Protein AF-A0A952ALP2-F1 (afdb_monomer_lite)

pLDDT: mean 81.61, std 19.3, range [28.83, 98.56]

Organism: NCBI:txid2099670

Radius of gyration: 29.28 Å; chains: 1; bounding box: 88×48×81 Å

Structure (mmCIF, N/CA/C/O backbone):
data_AF-A0A952ALP2-F1
#
_entry.id   AF-A0A952ALP2-F1
#
loop_
_atom_site.group_PDB
_atom_site.id
_atom_site.type_symbol
_atom_site.label_atom_id
_atom_site.label_alt_id
_atom_site.label_comp_id
_atom_site.label_asym_id
_atom_site.label_entity_id
_atom_site.label_seq_id
_atom_site.pdbx_PDB_ins_code
_atom_site.Cartn_x
_atom_site.Cartn_y
_atom_site.Cartn_z
_atom_site.occupancy
_atom_site.B_iso_or_equiv
_atom_site.auth_seq_id
_atom_site.auth_comp_id
_atom_site.auth_asym_id
_atom_site.auth_atom_id
_atom_site.pdbx_PDB_model_num
ATOM 1 N N . MET A 1 1 ? 68.405 22.958 -49.034 1.00 61.94 1 MET A N 1
ATOM 2 C CA . MET A 1 1 ? 68.548 22.306 -47.708 1.00 61.94 1 MET A CA 1
ATOM 3 C C . MET A 1 1 ? 67.905 23.095 -46.554 1.00 61.94 1 MET A C 1
ATOM 5 O O . MET A 1 1 ? 67.277 22.474 -45.712 1.00 61.94 1 MET A O 1
ATOM 9 N N . ARG A 1 2 ? 67.972 24.439 -46.509 1.00 67.31 2 ARG A N 1
ATOM 10 C CA . ARG A 1 2 ? 67.423 25.240 -45.387 1.00 67.31 2 ARG A CA 1
ATOM 11 C C . ARG A 1 2 ? 65.882 25.281 -45.286 1.00 67.31 2 ARG A C 1
ATOM 13 O O . ARG A 1 2 ? 65.366 25.199 -44.181 1.00 67.31 2 ARG A O 1
ATOM 20 N N . ALA A 1 3 ? 65.141 25.329 -46.397 1.00 72.06 3 ALA A N 1
ATOM 21 C CA . ALA A 1 3 ? 63.670 25.442 -46.376 1.00 72.06 3 ALA A CA 1
ATOM 22 C C . ALA A 1 3 ? 62.944 24.222 -45.767 1.00 72.06 3 ALA A C 1
ATOM 24 O O . ALA A 1 3 ? 61.986 24.384 -45.017 1.00 72.06 3 ALA A O 1
ATOM 25 N N . TYR A 1 4 ? 63.440 23.008 -46.028 1.00 78.19 4 TYR A N 1
ATOM 26 C CA . TYR A 1 4 ? 62.886 21.768 -45.467 1.00 78.19 4 TYR A CA 1
ATOM 27 C C . TYR A 1 4 ? 63.008 21.719 -43.935 1.00 78.19 4 TYR A C 1
ATOM 29 O O . TYR A 1 4 ? 62.089 21.287 -43.246 1.00 78.19 4 TYR A O 1
ATOM 37 N N . ILE A 1 5 ? 64.116 22.235 -43.394 1.00 77.12 5 ILE A N 1
ATOM 38 C CA . ILE A 1 5 ? 64.360 22.293 -41.947 1.00 77.12 5 ILE A CA 1
ATOM 39 C C . ILE A 1 5 ? 63.377 23.266 -41.277 1.00 77.12 5 ILE A C 1
ATOM 41 O O . ILE A 1 5 ? 62.786 22.928 -40.254 1.00 77.12 5 ILE A O 1
ATOM 45 N N . PHE A 1 6 ? 63.135 24.440 -41.873 1.00 76.31 6 PHE A N 1
ATOM 46 C CA . PHE A 1 6 ? 62.152 25.401 -41.355 1.00 76.31 6 PHE A CA 1
ATOM 47 C C . PHE A 1 6 ? 60.718 24.858 -41.386 1.00 76.31 6 PHE A C 1
ATOM 49 O O . PHE A 1 6 ? 59.990 25.008 -40.405 1.00 76.31 6 PHE A O 1
ATOM 56 N N . LEU A 1 7 ? 60.327 24.182 -42.471 1.00 78.31 7 LEU A N 1
ATOM 57 C CA . LEU A 1 7 ? 59.004 23.570 -42.591 1.00 78.31 7 LEU A CA 1
ATOM 58 C C . LEU A 1 7 ? 58.797 22.453 -41.555 1.00 78.31 7 LEU A C 1
ATOM 60 O O . LEU A 1 7 ? 57.761 22.411 -40.896 1.00 78.31 7 LEU A O 1
ATOM 64 N N . ALA A 1 8 ? 59.803 21.600 -41.343 1.00 79.56 8 ALA A N 1
ATOM 65 C CA . ALA A 1 8 ? 59.747 20.540 -40.338 1.00 79.56 8 ALA A CA 1
ATOM 66 C C . ALA A 1 8 ? 59.619 21.089 -38.903 1.00 79.56 8 ALA A C 1
ATOM 68 O O . ALA A 1 8 ? 58.867 20.541 -38.095 1.00 79.56 8 ALA A O 1
ATOM 69 N N . ILE A 1 9 ? 60.299 22.197 -38.581 1.00 79.25 9 ILE A N 1
ATOM 70 C CA . ILE A 1 9 ? 60.193 22.863 -37.271 1.00 79.25 9 ILE A CA 1
ATOM 71 C C . ILE A 1 9 ? 58.795 23.469 -37.069 1.00 79.25 9 ILE A C 1
ATOM 73 O O . ILE A 1 9 ? 58.215 23.328 -35.991 1.00 79.25 9 ILE A O 1
ATOM 77 N N . LEU A 1 10 ? 58.231 24.102 -38.102 1.00 79.69 10 LEU A N 1
ATOM 78 C CA . LEU A 1 10 ? 56.874 24.660 -38.078 1.00 79.69 10 LEU A CA 1
ATOM 79 C C . LEU A 1 10 ? 55.811 23.576 -37.878 1.00 79.69 10 LEU A C 1
ATOM 81 O O . LEU A 1 10 ? 54.966 23.713 -36.995 1.00 79.69 10 LEU A O 1
ATOM 85 N N . ILE A 1 11 ? 55.895 22.475 -38.629 1.00 82.25 11 ILE A N 1
ATOM 86 C CA . ILE A 1 11 ? 54.976 21.336 -38.501 1.00 82.25 11 ILE A CA 1
ATOM 87 C C . ILE A 1 11 ? 55.088 20.711 -37.109 1.00 82.25 11 ILE A C 1
ATOM 89 O O . ILE A 1 11 ? 54.069 20.462 -36.470 1.00 82.25 11 ILE A O 1
ATOM 93 N N . ARG A 1 12 ? 56.307 20.522 -36.587 1.00 84.88 12 ARG A N 1
ATOM 94 C CA . ARG A 1 12 ? 56.519 19.978 -35.238 1.00 84.88 12 ARG A CA 1
ATOM 95 C C . ARG A 1 12 ? 55.922 20.878 -34.156 1.00 84.88 12 ARG A C 1
ATOM 97 O O . ARG A 1 12 ? 55.302 20.372 -33.227 1.00 84.88 12 ARG A O 1
ATOM 104 N N . ARG A 1 13 ? 56.074 22.200 -34.276 1.00 82.94 13 ARG A N 1
ATOM 105 C CA . ARG A 1 13 ? 55.498 23.169 -33.330 1.00 82.94 13 ARG A CA 1
ATOM 106 C C . ARG A 1 13 ? 53.972 23.205 -33.411 1.00 82.94 13 ARG A C 1
ATOM 108 O O . ARG A 1 13 ? 53.315 23.276 -32.378 1.00 82.94 13 ARG A O 1
ATOM 115 N N . TYR A 1 14 ? 53.413 23.121 -34.616 1.00 89.69 14 TYR A N 1
ATOM 116 C CA . TYR A 1 14 ? 51.967 23.085 -34.814 1.00 89.69 14 TYR A CA 1
ATOM 117 C C . TYR A 1 14 ? 51.356 21.783 -34.287 1.00 89.69 14 TYR A C 1
ATOM 119 O O . TYR A 1 14 ? 50.379 21.833 -33.551 1.00 89.69 14 TYR A O 1
ATOM 127 N N . ALA A 1 15 ? 51.973 20.633 -34.569 1.00 87.06 15 ALA A N 1
ATOM 128 C CA . ALA A 1 15 ? 51.550 19.336 -34.044 1.00 87.06 15 ALA A CA 1
ATOM 129 C C . ALA A 1 15 ? 51.649 19.270 -32.512 1.00 87.06 15 ALA A C 1
ATOM 131 O O . ALA A 1 15 ? 50.747 18.753 -31.859 1.00 87.06 15 ALA A O 1
ATOM 132 N N . TRP A 1 16 ? 52.709 19.843 -31.930 1.00 87.25 16 TRP A N 1
ATOM 133 C CA . TRP A 1 16 ? 52.863 19.952 -30.479 1.00 87.25 16 TRP A CA 1
ATOM 134 C C . TRP A 1 16 ? 51.743 20.791 -29.858 1.00 87.25 16 TRP A C 1
ATOM 136 O O . TRP A 1 16 ? 51.077 20.345 -28.929 1.00 87.25 16 TRP A O 1
ATOM 146 N N . ASN A 1 17 ? 51.473 21.971 -30.414 1.00 88.88 17 ASN A N 1
ATOM 147 C CA . ASN A 1 17 ? 50.383 22.821 -29.944 1.00 88.88 17 ASN A CA 1
ATOM 148 C C . ASN A 1 17 ? 49.017 22.146 -30.133 1.00 88.88 17 ASN A C 1
ATOM 150 O O . ASN A 1 17 ? 48.200 22.154 -29.221 1.00 88.88 17 ASN A O 1
ATOM 154 N N . PHE A 1 18 ? 48.773 21.511 -31.276 1.00 90.00 18 PHE A N 1
ATOM 155 C CA . PHE A 1 18 ? 47.526 20.795 -31.533 1.00 90.00 18 PHE A CA 1
ATOM 156 C C . PHE A 1 18 ? 47.297 19.667 -30.518 1.00 90.00 18 PHE A C 1
ATOM 158 O O . PHE A 1 18 ? 46.204 19.526 -29.975 1.00 90.00 18 PHE A O 1
ATOM 165 N N . PHE A 1 19 ? 48.341 18.907 -30.188 1.00 90.75 19 PHE A N 1
ATOM 166 C CA . PHE A 1 19 ? 48.246 17.863 -29.175 1.00 90.75 19 PHE A CA 1
ATOM 167 C C . PHE A 1 19 ? 47.884 18.428 -27.792 1.00 90.75 19 PHE A C 1
ATOM 169 O O . PHE A 1 19 ? 46.932 17.959 -27.170 1.00 90.75 19 PHE A O 1
ATOM 176 N N . TRP A 1 20 ? 48.589 19.464 -27.330 1.00 91.25 20 TRP A N 1
ATOM 177 C CA . TRP A 1 20 ? 48.384 20.023 -25.989 1.00 91.25 20 TRP A CA 1
ATOM 178 C C . TRP A 1 20 ? 47.107 20.856 -25.843 1.00 91.25 20 TRP A C 1
ATOM 180 O O . TRP A 1 20 ? 46.525 20.868 -24.762 1.00 91.25 20 TRP A O 1
ATOM 190 N N . PHE A 1 21 ? 46.653 21.525 -26.904 1.00 92.81 21 PHE A N 1
ATOM 191 C CA . PHE A 1 21 ? 45.482 22.408 -26.847 1.00 92.81 21 PHE A CA 1
ATOM 192 C C . PHE A 1 21 ? 44.187 21.769 -27.359 1.00 92.81 21 PHE A C 1
ATOM 194 O O . PHE A 1 21 ? 43.120 22.317 -27.101 1.00 92.81 21 PHE A O 1
ATOM 201 N N . VAL A 1 22 ? 44.247 20.628 -28.055 1.00 92.19 22 VAL A N 1
ATOM 202 C CA . VAL A 1 22 ? 43.050 19.964 -28.607 1.00 92.19 22 VAL A CA 1
ATOM 203 C C . VAL A 1 22 ? 42.926 18.527 -28.115 1.00 92.19 22 VAL A C 1
ATOM 205 O O . VAL A 1 22 ? 41.913 18.167 -27.521 1.00 92.19 22 VAL A O 1
ATOM 208 N N . ILE A 1 23 ? 43.959 17.705 -28.316 1.00 93.19 23 ILE A N 1
ATOM 209 C CA . ILE A 1 23 ? 43.872 16.267 -28.021 1.00 93.19 23 ILE A CA 1
ATOM 210 C C . ILE A 1 23 ? 43.855 16.014 -26.511 1.00 93.19 23 ILE A C 1
ATOM 212 O O . ILE A 1 23 ? 42.990 15.289 -26.022 1.00 93.19 23 ILE A O 1
ATOM 216 N N . LEU A 1 24 ? 44.772 16.621 -25.756 1.00 93.62 24 LEU A N 1
ATOM 217 C CA . LEU A 1 24 ? 44.860 16.381 -24.317 1.00 93.62 24 LEU A CA 1
ATOM 218 C C . LEU A 1 24 ? 43.604 16.846 -23.547 1.00 93.62 24 LEU A C 1
ATOM 220 O O . LEU A 1 24 ? 43.093 16.049 -22.758 1.00 93.62 24 LEU A O 1
ATOM 224 N N . PRO A 1 25 ? 43.037 18.049 -23.783 1.00 95.25 25 PRO A N 1
ATOM 225 C CA . PRO A 1 25 ? 41.782 18.451 -23.148 1.00 95.25 25 PRO A CA 1
ATOM 226 C C . PRO A 1 25 ? 40.611 17.526 -23.500 1.00 95.25 25 PRO A C 1
ATOM 228 O O . PRO A 1 25 ? 39.804 17.215 -22.628 1.00 95.25 25 PRO A O 1
ATOM 231 N N . ALA A 1 26 ? 40.541 17.034 -24.744 1.00 93.38 26 ALA A N 1
ATOM 232 C CA . ALA A 1 26 ? 39.505 16.090 -25.159 1.00 93.38 26 ALA A CA 1
ATOM 233 C C . ALA A 1 26 ? 39.624 14.740 -24.433 1.00 93.38 26 ALA A C 1
ATOM 235 O O . ALA A 1 26 ? 38.617 14.190 -23.992 1.00 93.38 26 ALA A O 1
ATOM 236 N N . ILE A 1 27 ? 40.846 14.226 -24.246 1.00 95.06 27 ILE A N 1
ATOM 237 C CA . ILE A 1 27 ? 41.084 12.995 -23.476 1.00 95.06 27 ILE A CA 1
ATOM 238 C C . ILE A 1 27 ? 40.692 13.191 -22.009 1.00 95.06 27 ILE A C 1
ATOM 240 O O . ILE A 1 27 ? 40.028 12.327 -21.445 1.00 95.06 27 ILE A O 1
ATOM 244 N N . ILE A 1 28 ? 41.054 14.325 -21.399 1.00 94.62 28 ILE A N 1
ATOM 245 C CA . ILE A 1 28 ? 40.682 14.641 -20.010 1.00 94.62 28 ILE A CA 1
ATOM 246 C C . ILE A 1 28 ? 39.157 14.728 -19.869 1.00 94.62 28 ILE A C 1
ATOM 248 O O . ILE A 1 28 ? 38.596 14.146 -18.942 1.00 94.62 28 ILE A O 1
ATOM 252 N N . PHE A 1 29 ? 38.477 15.389 -20.811 1.00 93.69 29 PHE A N 1
ATOM 253 C CA . PHE A 1 29 ? 37.018 15.466 -20.833 1.00 93.69 29 PHE A CA 1
ATOM 254 C C . PHE A 1 29 ? 36.392 14.066 -20.893 1.00 93.69 29 PHE A C 1
ATOM 256 O O . PHE A 1 29 ? 35.618 13.704 -20.006 1.00 93.69 29 PHE A O 1
ATOM 263 N N . LEU A 1 30 ? 36.797 13.238 -21.863 1.00 93.75 30 LEU A N 1
ATOM 264 C CA . LEU A 1 30 ? 36.288 11.872 -22.023 1.00 93.75 30 LEU A CA 1
ATOM 265 C C . LEU A 1 30 ? 36.580 10.980 -20.807 1.00 93.75 30 LEU A C 1
ATOM 267 O O . LEU A 1 30 ? 35.710 10.222 -20.385 1.00 93.75 30 LEU A O 1
ATOM 271 N N . ALA A 1 31 ? 37.767 11.097 -20.209 1.00 93.69 31 ALA A N 1
ATOM 272 C CA . ALA A 1 31 ? 38.148 10.337 -19.018 1.00 93.69 31 ALA A CA 1
ATOM 273 C C . ALA A 1 31 ? 37.357 10.747 -17.764 1.00 93.69 31 ALA A C 1
ATOM 275 O O . ALA A 1 31 ? 37.227 9.951 -16.836 1.00 93.69 31 ALA A O 1
ATOM 276 N N . SER A 1 32 ? 36.810 11.966 -17.734 1.00 93.19 32 SER A N 1
ATOM 277 C CA . SER A 1 32 ? 36.009 12.462 -16.611 1.00 93.19 32 SER A CA 1
ATOM 278 C C . SER A 1 32 ? 34.517 12.116 -16.700 1.00 93.19 32 SER A C 1
ATOM 280 O O . SER A 1 32 ? 33.845 12.059 -15.670 1.00 93.19 32 SER A O 1
ATOM 282 N N . LEU A 1 33 ? 33.997 11.805 -17.895 1.00 93.06 33 LEU A N 1
ATOM 283 C CA . LEU A 1 33 ? 32.607 11.373 -18.099 1.00 93.06 33 LEU A CA 1
ATOM 284 C C . LEU A 1 33 ? 32.128 10.259 -17.144 1.00 93.06 33 LEU A C 1
ATOM 286 O O . LEU A 1 33 ? 31.055 10.429 -16.569 1.00 93.06 33 LEU A O 1
ATOM 290 N N . PRO A 1 34 ? 32.867 9.157 -16.897 1.00 92.69 34 PRO A N 1
ATOM 291 C CA . PRO A 1 34 ? 32.404 8.103 -15.988 1.00 92.69 34 PRO A CA 1
ATOM 292 C C . PRO A 1 34 ? 32.280 8.552 -14.525 1.00 92.69 34 PRO A C 1
ATOM 294 O O . PRO A 1 34 ? 31.601 7.885 -13.752 1.00 92.69 34 PRO A O 1
ATOM 297 N N . ILE A 1 35 ? 32.905 9.669 -14.140 1.00 91.50 35 ILE A N 1
ATOM 298 C CA . ILE A 1 35 ? 32.765 10.262 -12.804 1.00 91.50 35 ILE A CA 1
ATOM 299 C C . ILE A 1 35 ? 31.554 11.199 -12.774 1.00 91.50 35 ILE A C 1
ATOM 301 O O . ILE A 1 35 ? 30.764 11.161 -11.835 1.00 91.50 35 ILE A O 1
ATOM 305 N N . PHE A 1 36 ? 31.378 12.023 -13.810 1.00 90.88 36 PHE A N 1
ATOM 306 C CA . PHE A 1 36 ? 30.296 13.006 -13.859 1.00 90.88 36 PHE A CA 1
ATOM 307 C C . PHE A 1 36 ? 28.924 12.396 -14.173 1.00 90.88 36 PHE A C 1
ATOM 309 O O . PHE A 1 36 ? 27.934 12.854 -13.612 1.00 90.88 36 PHE A O 1
ATOM 316 N N . ILE A 1 37 ? 28.840 11.356 -15.011 1.00 90.56 37 ILE A N 1
ATOM 317 C CA . ILE A 1 37 ? 27.560 10.734 -15.399 1.00 90.56 37 ILE A CA 1
ATOM 318 C C . ILE A 1 37 ? 26.786 10.187 -14.181 1.00 90.56 37 ILE A C 1
ATOM 320 O O . ILE A 1 37 ? 25.615 10.540 -14.040 1.00 90.56 37 ILE A O 1
ATOM 324 N N . PRO A 1 38 ? 27.385 9.398 -13.263 1.00 89.50 38 PRO A N 1
ATOM 325 C CA . PRO A 1 38 ? 26.679 8.919 -12.072 1.00 89.50 38 PRO A CA 1
ATOM 326 C C . PRO A 1 38 ? 26.245 10.048 -11.134 1.00 89.50 38 PRO A C 1
ATOM 328 O O . PRO A 1 38 ? 25.169 9.978 -10.549 1.00 89.50 38 PRO A O 1
ATOM 331 N N . ILE A 1 39 ? 27.063 11.098 -11.006 1.00 90.69 39 ILE A N 1
ATOM 332 C CA . ILE A 1 39 ? 26.748 12.256 -10.161 1.00 90.69 39 ILE A CA 1
ATOM 333 C C . ILE A 1 39 ? 25.546 13.012 -10.734 1.00 90.69 39 ILE A C 1
ATOM 335 O O . ILE A 1 39 ? 24.610 13.304 -9.999 1.00 90.69 39 ILE A O 1
ATOM 339 N N . ILE A 1 40 ? 25.542 13.288 -12.042 1.00 89.31 40 ILE A N 1
ATOM 340 C CA . ILE A 1 40 ? 24.416 13.945 -12.720 1.00 89.31 40 ILE A CA 1
ATOM 341 C C . ILE A 1 40 ? 23.144 13.099 -12.583 1.00 89.31 40 ILE A C 1
ATOM 343 O O . ILE A 1 40 ? 22.095 13.643 -12.256 1.00 89.31 40 ILE A O 1
ATOM 347 N N . TYR A 1 41 ? 23.246 11.778 -12.752 1.00 86.25 41 TYR A N 1
ATOM 348 C CA . TYR A 1 41 ? 22.118 10.860 -12.586 1.00 86.25 41 TYR A CA 1
ATOM 349 C C . TYR A 1 41 ? 21.534 10.886 -11.164 1.00 86.25 41 TYR A C 1
ATOM 351 O O . TYR A 1 41 ? 20.317 10.961 -10.992 1.00 86.25 41 TYR A O 1
ATOM 359 N N . GLU A 1 42 ? 22.381 10.853 -10.131 1.00 85.19 42 GLU A N 1
ATOM 360 C CA . GLU A 1 42 ? 21.904 10.891 -8.745 1.00 85.19 42 GLU A CA 1
ATOM 361 C C . GLU A 1 42 ? 21.306 12.264 -8.392 1.00 85.19 42 GLU A C 1
ATOM 363 O O . GLU A 1 42 ? 20.302 12.326 -7.684 1.00 85.19 42 GLU A O 1
ATOM 368 N N . LEU A 1 43 ? 21.854 13.358 -8.935 1.00 81.88 43 LEU A N 1
ATOM 369 C CA . LEU A 1 43 ? 21.292 14.703 -8.774 1.00 81.88 43 LEU A CA 1
ATOM 370 C C . LEU A 1 43 ? 19.922 14.836 -9.447 1.00 81.88 43 LEU A C 1
ATOM 372 O O . LEU A 1 43 ? 18.989 15.341 -8.829 1.00 81.88 43 LEU A O 1
ATOM 376 N N . GLU A 1 44 ? 19.768 14.344 -10.677 1.00 77.06 44 GLU A N 1
ATOM 377 C CA . GLU A 1 44 ? 18.481 14.338 -11.382 1.00 77.06 44 GLU A CA 1
ATOM 378 C C . GLU A 1 44 ? 17.437 13.516 -10.614 1.00 77.06 44 GLU A C 1
ATOM 380 O O . GLU A 1 44 ? 16.303 13.954 -10.416 1.00 77.06 44 GLU A O 1
ATOM 385 N N . LYS A 1 45 ? 17.838 12.355 -10.088 1.00 76.50 45 LYS A N 1
ATOM 386 C CA . LYS A 1 45 ? 16.990 11.532 -9.224 1.00 76.50 45 LYS A CA 1
ATOM 387 C C . LYS A 1 45 ? 16.567 12.277 -7.955 1.00 76.50 45 LYS A C 1
ATOM 389 O O . LYS A 1 45 ? 15.390 12.232 -7.608 1.00 76.50 45 LYS A O 1
ATOM 394 N N . GLN A 1 46 ? 17.482 12.973 -7.276 1.00 72.62 46 GLN A N 1
ATOM 395 C CA . GLN A 1 46 ? 17.154 13.762 -6.082 1.00 72.62 46 GLN A CA 1
ATOM 396 C C . GLN A 1 46 ? 16.201 14.922 -6.399 1.00 72.62 46 GLN A C 1
ATOM 398 O O . GLN A 1 46 ? 15.232 15.130 -5.669 1.00 72.62 46 GLN A O 1
ATOM 403 N N . MET A 1 47 ? 16.424 15.631 -7.508 1.00 66.12 47 MET A N 1
ATOM 404 C CA . MET A 1 47 ? 15.555 16.725 -7.946 1.00 66.12 47 MET A CA 1
ATOM 405 C C . MET A 1 47 ? 14.150 16.241 -8.318 1.00 66.12 47 MET A C 1
ATOM 407 O O . MET A 1 47 ? 13.176 16.895 -7.956 1.00 66.12 47 MET A O 1
ATOM 411 N N . ASN A 1 48 ? 14.031 15.090 -8.984 1.00 63.53 48 ASN A N 1
ATOM 412 C CA . ASN A 1 48 ? 12.735 14.507 -9.337 1.00 63.53 48 ASN A CA 1
ATOM 413 C C . ASN A 1 48 ? 11.957 14.061 -8.092 1.00 63.53 48 ASN A C 1
ATOM 415 O O . ASN A 1 48 ? 10.771 14.352 -7.984 1.00 63.53 48 ASN A O 1
ATOM 419 N N . VAL A 1 49 ? 12.628 13.446 -7.111 1.00 58.03 49 VAL A N 1
ATOM 420 C CA . VAL A 1 49 ? 12.000 13.088 -5.825 1.00 58.03 49 VAL A CA 1
ATOM 421 C C . VAL A 1 49 ? 11.493 14.334 -5.092 1.00 58.03 49 VAL A C 1
ATOM 423 O O . VAL A 1 49 ? 10.370 14.336 -4.595 1.00 58.03 49 VAL A O 1
ATOM 426 N N . GLN A 1 50 ? 12.282 15.411 -5.063 1.00 62.19 50 GLN A N 1
ATOM 427 C CA . GLN A 1 50 ? 11.889 16.661 -4.411 1.00 62.19 50 GLN A CA 1
ATOM 428 C C . GLN A 1 50 ? 10.752 17.382 -5.155 1.00 62.19 50 GLN A C 1
ATOM 430 O O . GLN A 1 50 ? 9.858 17.945 -4.523 1.00 62.19 50 GLN A O 1
ATOM 435 N N . ALA A 1 51 ? 10.759 17.357 -6.491 1.00 53.06 51 ALA A N 1
ATOM 436 C CA . ALA A 1 51 ? 9.679 17.904 -7.308 1.00 53.06 51 ALA A CA 1
ATOM 437 C C . ALA A 1 51 ? 8.372 17.118 -7.117 1.00 53.06 51 ALA A C 1
ATOM 439 O O . ALA A 1 51 ? 7.310 17.728 -6.994 1.00 53.06 51 ALA A O 1
ATOM 440 N N . ASP A 1 52 ? 8.441 15.788 -7.032 1.00 53.78 52 ASP A N 1
ATOM 441 C CA . ASP A 1 52 ? 7.288 14.930 -6.750 1.00 53.78 52 ASP A CA 1
ATOM 442 C C . ASP A 1 52 ? 6.714 15.194 -5.350 1.00 53.78 52 ASP A C 1
ATOM 444 O O . ASP A 1 52 ? 5.496 15.305 -5.201 1.00 53.78 52 ASP A O 1
ATOM 448 N N . GLU A 1 53 ? 7.572 15.362 -4.338 1.00 48.88 53 GLU A N 1
ATOM 449 C CA . GLU A 1 53 ? 7.166 15.710 -2.971 1.00 48.88 53 GLU A CA 1
ATOM 450 C C . GLU A 1 53 ? 6.492 17.091 -2.909 1.00 48.88 53 GLU A C 1
ATOM 452 O O . GLU A 1 53 ? 5.424 17.236 -2.313 1.00 48.88 53 GLU A O 1
ATOM 457 N N . TYR A 1 54 ? 7.051 18.094 -3.593 1.00 52.62 54 TYR A N 1
ATOM 458 C CA . TYR A 1 54 ? 6.462 19.433 -3.678 1.00 52.62 54 TYR A CA 1
ATOM 459 C C . TYR A 1 54 ? 5.112 19.429 -4.408 1.00 52.62 54 TYR A C 1
ATOM 461 O O . TYR A 1 54 ? 4.125 19.965 -3.905 1.00 52.62 54 TYR A O 1
ATOM 469 N N . ASN A 1 55 ? 5.029 18.775 -5.570 1.00 52.78 55 ASN A N 1
ATOM 470 C CA . ASN A 1 55 ? 3.787 18.665 -6.338 1.00 52.78 55 ASN A CA 1
ATOM 471 C C . ASN A 1 55 ? 2.702 17.911 -5.559 1.00 52.78 55 ASN A C 1
ATOM 473 O O . ASN A 1 55 ? 1.517 18.236 -5.657 1.00 52.78 55 ASN A O 1
ATOM 477 N N . PHE A 1 56 ? 3.101 16.912 -4.771 1.00 52.34 56 PHE A N 1
ATOM 478 C CA . PHE A 1 56 ? 2.213 16.199 -3.867 1.00 52.34 56 PHE A CA 1
ATOM 479 C C . PHE A 1 56 ? 1.661 17.126 -2.767 1.00 52.34 56 PHE A C 1
ATOM 481 O O . PHE A 1 56 ? 0.444 17.176 -2.578 1.00 52.34 56 PHE A O 1
ATOM 488 N N . GLN A 1 57 ? 2.519 17.917 -2.111 1.00 48.50 57 GLN A N 1
ATOM 489 C CA . GLN A 1 57 ? 2.106 18.896 -1.094 1.00 48.50 57 GLN A CA 1
ATOM 490 C C . GLN A 1 57 ? 1.157 19.965 -1.655 1.00 48.50 57 GLN A C 1
ATOM 492 O O . GLN A 1 57 ? 0.153 20.289 -1.019 1.00 48.50 57 GLN A O 1
ATOM 497 N N . ILE A 1 58 ? 1.428 20.478 -2.859 1.00 51.22 58 ILE A N 1
ATOM 498 C CA . ILE A 1 58 ? 0.561 21.460 -3.523 1.00 51.22 58 ILE A CA 1
ATOM 499 C C . ILE A 1 58 ? -0.810 20.856 -3.832 1.00 51.22 58 ILE A C 1
ATOM 501 O O . ILE A 1 58 ? -1.821 21.445 -3.459 1.00 51.22 58 ILE A O 1
ATOM 505 N N . ARG A 1 59 ? -0.874 19.648 -4.411 1.00 47.91 59 ARG A N 1
ATOM 506 C CA . ARG A 1 59 ? -2.164 18.988 -4.685 1.00 47.91 59 ARG A CA 1
ATOM 507 C C . ARG A 1 59 ? -2.947 18.665 -3.419 1.00 47.91 59 ARG A C 1
ATOM 509 O O . ARG A 1 59 ? -4.173 18.732 -3.424 1.00 47.91 59 ARG A O 1
ATOM 516 N N . GLN A 1 60 ? -2.254 18.318 -2.339 1.00 43.75 60 GLN A N 1
ATOM 517 C CA . GLN A 1 60 ? -2.863 18.135 -1.029 1.00 43.75 60 GLN A CA 1
ATOM 518 C C . GLN A 1 60 ? -3.477 19.454 -0.526 1.00 43.75 60 GLN A C 1
ATOM 520 O O . GLN A 1 60 ? -4.642 19.467 -0.135 1.00 43.75 60 GLN A O 1
ATOM 525 N N . TYR A 1 61 ? -2.738 20.567 -0.590 1.00 45.69 61 TYR A N 1
ATOM 526 C CA . TYR A 1 61 ? -3.223 21.889 -0.179 1.00 45.69 61 TYR A CA 1
ATOM 527 C C . TYR A 1 61 ? -4.400 22.376 -1.036 1.00 45.69 61 TYR A C 1
ATOM 529 O O . TYR A 1 61 ? -5.404 22.832 -0.497 1.00 45.69 61 TYR A O 1
ATOM 537 N N . GLU A 1 62 ? -4.325 22.214 -2.358 1.00 53.19 62 GLU A N 1
ATOM 538 C CA . GLU A 1 62 ? -5.412 22.534 -3.289 1.00 53.19 62 GLU A CA 1
ATOM 539 C C . GLU A 1 62 ? -6.665 21.695 -3.013 1.00 53.19 62 GLU A C 1
ATOM 541 O O . GLU A 1 62 ? -7.774 22.222 -3.033 1.00 53.19 62 GLU A O 1
ATOM 546 N N . PHE A 1 63 ? -6.508 20.405 -2.696 1.00 43.47 63 PHE A N 1
ATOM 547 C CA . PHE A 1 63 ? -7.622 19.532 -2.324 1.00 43.47 63 PHE A CA 1
ATOM 548 C C . PHE A 1 63 ? -8.276 19.944 -0.998 1.00 43.47 63 PHE A C 1
ATOM 550 O O . PHE A 1 63 ? -9.502 19.883 -0.884 1.00 43.47 63 PHE A O 1
ATOM 557 N N . PHE A 1 64 ? -7.493 20.363 0.001 1.00 47.66 64 PHE A N 1
ATOM 558 C CA . PHE A 1 64 ? -8.034 20.877 1.262 1.00 47.66 64 PHE A CA 1
ATOM 559 C C . PHE A 1 64 ? -8.732 22.225 1.063 1.00 47.66 64 PHE A C 1
ATOM 561 O O . PHE A 1 64 ? -9.884 22.367 1.462 1.00 47.66 64 PHE A O 1
ATOM 568 N N . ALA A 1 65 ? -8.109 23.159 0.342 1.00 51.06 65 ALA A N 1
ATOM 569 C CA . ALA A 1 65 ? -8.688 24.464 0.026 1.00 51.06 65 ALA A CA 1
ATOM 570 C C . ALA A 1 65 ? -9.963 24.364 -0.834 1.00 51.06 65 ALA A C 1
ATOM 572 O O . ALA A 1 65 ? -10.890 25.149 -0.657 1.00 51.06 65 ALA A O 1
ATOM 573 N N . ALA A 1 66 ? -10.049 23.379 -1.735 1.00 46.19 66 ALA A N 1
ATOM 574 C CA . ALA A 1 66 ? -11.238 23.136 -2.554 1.00 46.19 66 ALA A CA 1
ATOM 575 C C . ALA A 1 66 ? -12.414 22.520 -1.771 1.00 46.19 66 ALA A C 1
ATOM 577 O O . ALA A 1 66 ? -13.543 22.543 -2.257 1.00 46.19 66 ALA A O 1
ATOM 578 N N . ASN A 1 67 ? -12.162 21.967 -0.579 1.00 46.16 67 ASN A N 1
ATOM 579 C CA . ASN A 1 67 ? -13.157 21.266 0.236 1.00 46.16 67 ASN A CA 1
ATOM 580 C C . ASN A 1 67 ? -13.457 21.956 1.580 1.00 46.16 67 ASN A C 1
ATOM 582 O O . ASN A 1 67 ? -14.222 21.415 2.384 1.00 46.16 67 ASN A O 1
ATOM 586 N N . GLU A 1 68 ? -12.906 23.146 1.833 1.00 39.41 68 GLU A N 1
ATOM 587 C CA . GLU A 1 68 ? -13.283 23.960 2.988 1.00 39.41 68 GLU A CA 1
ATOM 588 C C . GLU A 1 68 ? -14.643 24.646 2.761 1.00 39.41 68 GLU A C 1
ATOM 590 O O . GLU A 1 68 ? -14.763 25.661 2.080 1.00 39.41 68 GLU A O 1
ATOM 595 N N . ASN A 1 69 ? -15.689 24.103 3.395 1.00 39.59 69 ASN A N 1
ATOM 596 C CA . ASN A 1 69 ? -16.867 24.878 3.790 1.00 39.59 69 ASN A CA 1
ATOM 597 C C . ASN A 1 69 ? -16.580 25.550 5.148 1.00 39.59 69 ASN A C 1
ATOM 599 O O . ASN A 1 69 ? -16.149 24.859 6.075 1.00 39.59 69 ASN A O 1
ATOM 603 N N . PRO A 1 70 ? -16.865 26.850 5.343 1.00 52.94 70 PRO A N 1
ATOM 604 C CA . PRO A 1 70 ? -16.569 27.519 6.603 1.00 52.94 70 PRO A CA 1
ATOM 605 C C . PRO A 1 70 ? -17.686 27.269 7.624 1.00 52.94 70 PRO A C 1
ATOM 607 O O . PRO A 1 70 ? -18.604 28.076 7.744 1.00 52.94 70 PRO A O 1
ATOM 610 N N . ILE A 1 71 ? -17.627 26.171 8.389 1.00 38.34 71 ILE A N 1
ATOM 611 C CA . ILE A 1 71 ? -18.470 26.003 9.589 1.00 38.34 71 ILE A CA 1
ATOM 612 C C . ILE A 1 71 ? -17.673 25.421 10.770 1.00 38.34 71 ILE A C 1
ATOM 614 O O . ILE A 1 71 ? -17.528 24.217 10.933 1.00 38.34 71 ILE A O 1
ATOM 618 N N . SER A 1 72 ? -17.211 26.352 11.608 1.00 39.59 72 SER A N 1
ATOM 619 C CA . SER A 1 72 ? -17.440 26.451 13.060 1.00 39.59 72 SER A CA 1
ATOM 620 C C . SER A 1 72 ? -17.356 25.195 13.947 1.00 39.59 72 SER A C 1
ATOM 622 O O . SER A 1 72 ? -18.219 24.320 13.933 1.00 39.59 72 SER A O 1
ATOM 624 N N . GLN A 1 73 ? -16.364 25.236 14.841 1.00 45.25 73 GLN A N 1
ATOM 625 C CA . GLN A 1 73 ? -16.404 24.840 16.257 1.00 45.25 73 GLN A CA 1
ATOM 626 C C . GLN A 1 73 ? -17.496 23.840 16.691 1.00 45.25 73 GLN A C 1
ATOM 628 O O . GLN A 1 73 ? -18.604 24.220 17.070 1.00 45.25 73 GLN A O 1
ATOM 633 N N . ARG A 1 74 ? -17.123 22.563 16.830 1.00 39.16 74 ARG A N 1
ATOM 634 C CA . ARG A 1 74 ? -17.704 21.680 17.854 1.00 39.16 74 ARG A CA 1
ATOM 635 C C . ARG A 1 74 ? -16.599 20.935 18.583 1.00 39.16 74 ARG A C 1
ATOM 637 O O . ARG A 1 74 ? -16.002 20.012 18.047 1.00 39.16 74 ARG A O 1
ATOM 644 N N . GLN A 1 75 ? -16.365 21.322 19.834 1.00 40.00 75 GLN A N 1
ATOM 645 C CA . GLN A 1 75 ? -15.739 20.425 20.798 1.00 40.00 75 GLN A CA 1
ATOM 646 C C . GLN 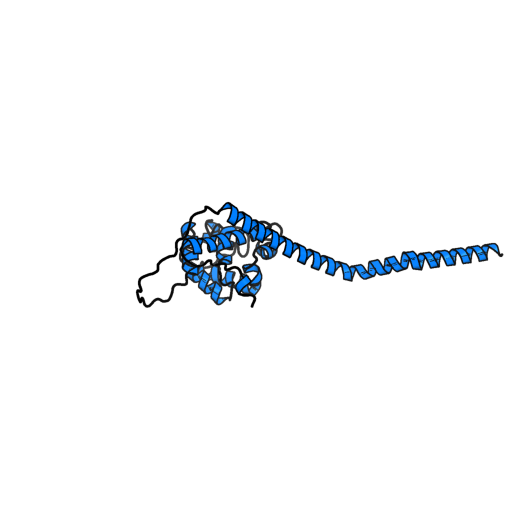A 1 75 ? -16.738 19.318 21.166 1.00 40.00 75 GLN A C 1
ATOM 648 O O . GLN A 1 75 ? -17.880 19.637 21.512 1.00 40.00 75 GLN A O 1
ATOM 653 N N . PRO A 1 76 ? -16.348 18.035 21.164 1.00 41.41 76 PRO A N 1
ATOM 654 C CA . PRO A 1 76 ? -17.152 17.013 21.801 1.00 41.41 76 PRO A CA 1
ATOM 655 C C . PRO A 1 76 ? -16.946 17.084 23.319 1.00 41.41 76 PRO A C 1
ATOM 657 O O . PRO A 1 76 ? -15.888 16.766 23.857 1.00 41.41 76 PRO A O 1
ATOM 660 N N . SER A 1 77 ? -18.000 17.507 24.015 1.00 36.69 77 SER A N 1
ATOM 661 C CA . SER A 1 77 ? -18.185 17.273 25.446 1.00 36.69 77 SER A CA 1
ATOM 662 C C . SER A 1 77 ? -18.326 15.761 25.663 1.00 36.69 77 SER A C 1
ATOM 664 O O . SER A 1 77 ? -19.369 15.190 25.338 1.00 36.69 77 SER A O 1
ATOM 666 N N . VAL A 1 78 ? -17.309 15.107 26.224 1.00 42.31 78 VAL A N 1
ATOM 667 C CA . VAL A 1 78 ? -17.429 13.722 26.699 1.00 42.31 78 VAL A CA 1
ATOM 668 C C . VAL A 1 78 ? -17.669 13.753 28.203 1.00 42.31 78 VAL A C 1
ATOM 670 O O . VAL A 1 78 ? -16.760 13.975 29.000 1.00 42.31 78 VAL A O 1
ATOM 673 N N . LYS A 1 79 ? -18.928 13.545 28.588 1.00 42.59 79 LYS A N 1
ATOM 674 C CA . LYS A 1 79 ? -19.352 13.312 29.968 1.00 42.59 79 LYS A CA 1
ATOM 675 C C . LYS A 1 79 ? -19.970 11.914 30.027 1.00 42.59 79 LYS A C 1
ATOM 677 O O . LYS A 1 79 ? -21.001 11.692 29.405 1.00 42.59 79 LYS A O 1
ATOM 682 N N . GLY A 1 80 ? -19.354 11.006 30.788 1.00 35.38 80 GLY A N 1
ATOM 683 C CA . GLY A 1 80 ? -19.968 9.737 31.206 1.00 35.38 80 GLY A CA 1
ATOM 684 C C . GLY A 1 80 ? -19.091 8.500 31.012 1.00 35.38 80 GLY A C 1
ATOM 685 O O . GLY A 1 80 ? -18.998 7.973 29.911 1.00 35.38 80 GLY A O 1
ATOM 686 N N . LEU A 1 81 ? -18.487 8.027 32.107 1.00 47.22 81 LEU A N 1
ATOM 687 C CA . LEU A 1 81 ? -17.855 6.712 32.225 1.00 47.22 81 LEU A CA 1
ATOM 688 C C . LEU A 1 81 ? -18.886 5.583 32.064 1.00 47.22 81 LEU A C 1
ATOM 690 O O . LEU A 1 81 ? -19.933 5.612 32.709 1.00 47.22 81 LEU A O 1
ATOM 694 N N . ALA A 1 82 ? -18.503 4.522 31.355 1.00 35.91 82 ALA A N 1
ATOM 695 C CA . ALA A 1 82 ? -18.964 3.168 31.639 1.00 35.91 82 ALA A CA 1
ATOM 696 C C . ALA A 1 82 ? -17.753 2.228 31.601 1.00 35.91 82 ALA A C 1
ATOM 698 O O . ALA A 1 82 ? -17.127 2.025 30.562 1.00 35.91 82 ALA A O 1
ATOM 699 N N . THR A 1 83 ? -17.404 1.689 32.765 1.00 41.69 83 THR A N 1
ATOM 700 C CA . THR A 1 83 ? -16.372 0.672 32.962 1.00 41.69 83 THR A CA 1
ATOM 701 C C . THR A 1 83 ? -16.880 -0.648 32.384 1.00 41.69 83 THR A C 1
ATOM 703 O O . THR A 1 83 ? -17.501 -1.454 33.070 1.00 41.69 83 THR A O 1
ATOM 706 N N . VAL A 1 84 ? -16.664 -0.850 31.087 1.00 40.56 84 VAL A N 1
ATOM 707 C CA . VAL A 1 84 ? -16.772 -2.158 30.438 1.00 40.56 84 VAL A CA 1
ATOM 708 C C . VAL A 1 84 ? -15.378 -2.774 30.480 1.00 40.56 84 VAL A C 1
ATOM 710 O O . VAL A 1 84 ? -14.404 -2.083 30.186 1.00 40.56 84 VAL A O 1
ATOM 713 N N . ASN A 1 85 ? -15.268 -4.052 30.848 1.00 44.03 85 ASN A N 1
ATOM 714 C CA . ASN A 1 85 ? -14.062 -4.865 30.651 1.00 44.03 85 ASN A CA 1
ATOM 715 C C . ASN A 1 85 ? -13.748 -4.925 29.144 1.00 44.03 85 ASN A C 1
ATOM 717 O O . ASN A 1 85 ? -14.100 -5.880 28.457 1.00 44.03 85 ASN A O 1
ATOM 721 N N . SER A 1 86 ? -13.170 -3.854 28.603 1.00 40.00 86 SER A N 1
ATOM 722 C CA . SER A 1 86 ? -12.934 -3.703 27.179 1.00 40.00 86 SER A CA 1
ATOM 723 C C . SER A 1 86 ? -11.529 -4.206 26.888 1.00 40.00 86 SER A C 1
ATOM 725 O O . SER A 1 86 ? -10.545 -3.530 27.185 1.00 40.00 86 SER A O 1
ATOM 727 N N . THR A 1 87 ? -11.407 -5.359 26.236 1.00 47.78 87 THR A N 1
ATOM 728 C CA . THR A 1 87 ? -10.404 -5.448 25.171 1.00 47.78 87 THR A CA 1
ATOM 729 C C . THR A 1 87 ? -10.659 -4.245 24.271 1.00 47.78 87 THR A C 1
ATOM 731 O O . THR A 1 87 ? -11.677 -4.215 23.580 1.00 47.78 87 THR A O 1
ATOM 734 N N . SER A 1 88 ? -9.833 -3.200 24.379 1.00 65.69 88 SER A N 1
ATOM 735 C CA . SER A 1 88 ? -10.027 -1.986 23.594 1.00 65.69 88 SER A CA 1
ATOM 736 C C . SER A 1 88 ? -9.932 -2.382 22.125 1.00 65.69 88 SER A C 1
ATOM 738 O O . SER A 1 88 ? -8.875 -2.827 21.673 1.00 65.69 88 SER A O 1
ATOM 740 N N . ILE A 1 89 ? -11.041 -2.295 21.399 1.00 75.88 89 ILE A N 1
ATOM 741 C CA . ILE A 1 89 ? -11.050 -2.557 19.964 1.00 75.88 89 ILE A CA 1
ATOM 742 C C . ILE A 1 89 ? -10.170 -1.489 19.310 1.00 75.88 89 ILE A C 1
ATOM 744 O O . ILE A 1 89 ? -10.353 -0.297 19.556 1.00 75.88 89 ILE A O 1
ATOM 748 N N . ASP A 1 90 ? -9.190 -1.918 18.515 1.00 90.06 90 ASP A N 1
ATOM 749 C CA . ASP A 1 90 ? -8.328 -1.003 17.775 1.00 90.06 90 ASP A CA 1
ATOM 750 C C . ASP A 1 90 ? -9.177 -0.221 16.766 1.00 90.06 90 ASP A C 1
ATOM 752 O O . ASP A 1 90 ? -9.763 -0.806 15.854 1.00 90.06 90 ASP A O 1
ATOM 756 N N . TYR A 1 91 ? -9.268 1.100 16.933 1.00 94.62 91 TYR A N 1
ATOM 757 C CA . TYR A 1 91 ? -10.114 1.940 16.083 1.00 94.62 91 TYR A CA 1
ATOM 758 C C . TYR A 1 91 ? -9.725 1.854 14.603 1.00 94.62 91 TYR A C 1
ATOM 760 O O . TYR A 1 91 ? -10.595 1.987 13.749 1.00 94.62 91 TYR A O 1
ATOM 768 N N . ARG A 1 92 ? -8.458 1.546 14.279 1.00 97.06 92 ARG A N 1
ATOM 769 C CA . ARG A 1 92 ? -8.019 1.319 12.894 1.00 97.06 92 ARG A CA 1
ATOM 770 C C . ARG A 1 92 ? -8.830 0.194 12.251 1.00 97.06 92 ARG A C 1
ATOM 772 O O . ARG A 1 92 ? -9.276 0.333 11.119 1.00 97.06 92 ARG A O 1
ATOM 779 N N . ALA A 1 93 ? -9.093 -0.882 12.996 1.00 97.00 93 ALA A N 1
ATOM 780 C CA . ALA A 1 93 ? -9.876 -2.015 12.511 1.00 97.00 93 ALA A CA 1
ATOM 781 C C . ALA A 1 93 ? -11.334 -1.613 12.248 1.00 97.00 93 ALA A C 1
ATOM 783 O O . ALA A 1 93 ? -11.894 -2.005 11.230 1.00 97.00 93 ALA A O 1
ATOM 784 N N . VAL A 1 94 ? -11.910 -0.777 13.121 1.00 94.12 94 VAL A N 1
ATOM 785 C CA . VAL A 1 94 ? -13.269 -0.229 12.959 1.00 94.12 94 VAL A CA 1
ATOM 786 C C . VAL A 1 94 ? -13.369 0.623 11.692 1.00 94.12 94 VAL A C 1
ATOM 788 O O . VAL A 1 94 ? -14.316 0.476 10.925 1.00 94.12 94 VAL A O 1
ATOM 791 N N . VAL A 1 95 ? -12.378 1.485 11.447 1.00 97.88 95 VAL A N 1
ATOM 792 C CA . VAL A 1 95 ? -12.328 2.338 10.251 1.00 97.88 95 VAL A CA 1
ATOM 793 C C . VAL A 1 95 ? -12.211 1.500 8.979 1.00 97.88 95 VAL A C 1
ATOM 795 O O . VAL A 1 95 ? -12.913 1.771 8.007 1.00 97.88 95 VAL A O 1
ATOM 798 N N . LEU A 1 96 ? -11.358 0.470 8.979 1.00 98.50 96 LEU A N 1
ATOM 799 C CA . LEU A 1 96 ? -11.207 -0.422 7.829 1.00 98.50 96 LEU A CA 1
ATOM 800 C C . LEU A 1 96 ? -12.478 -1.229 7.554 1.00 98.50 96 LEU A C 1
ATOM 802 O O . LEU A 1 96 ? -12.901 -1.303 6.404 1.00 98.50 96 LEU A O 1
ATOM 806 N N . ASP A 1 97 ? -13.126 -1.774 8.585 1.00 97.38 97 ASP A N 1
ATOM 807 C CA . ASP A 1 97 ? -14.394 -2.483 8.404 1.00 97.38 97 ASP A CA 1
ATOM 808 C C . ASP A 1 97 ? -15.486 -1.563 7.864 1.00 97.38 97 ASP A C 1
ATOM 810 O O . ASP A 1 97 ? -16.205 -1.945 6.942 1.00 97.38 97 ASP A O 1
ATOM 814 N N . GLU A 1 98 ? -15.591 -0.333 8.366 1.00 97.44 98 GLU A N 1
ATOM 815 C CA . GLU A 1 98 ? -16.548 0.634 7.831 1.00 97.44 98 GLU A CA 1
ATOM 816 C C . GLU A 1 98 ? -16.221 1.019 6.382 1.00 97.44 98 GLU A C 1
ATOM 818 O O . GLU A 1 98 ? -17.129 1.143 5.558 1.00 97.44 98 GLU A O 1
ATOM 823 N N . PHE A 1 99 ? -14.938 1.149 6.034 1.00 98.50 99 PHE A N 1
ATOM 824 C CA . PHE A 1 99 ? -14.508 1.375 4.656 1.00 98.50 99 PHE A CA 1
ATOM 825 C C . PHE A 1 99 ? -14.929 0.222 3.740 1.00 98.50 99 PHE A C 1
ATOM 827 O O . PHE A 1 99 ? -15.495 0.464 2.675 1.00 98.50 99 PHE A O 1
ATOM 834 N N . PHE A 1 100 ? -14.715 -1.029 4.148 1.00 98.56 100 PHE A N 1
ATOM 835 C CA . PHE A 1 100 ? -15.142 -2.195 3.374 1.00 98.56 100 PHE A CA 1
ATOM 836 C C . PHE A 1 100 ? -16.667 -2.272 3.258 1.00 98.56 100 PHE A C 1
ATOM 838 O O . PHE A 1 100 ? -17.187 -2.504 2.166 1.00 98.56 100 PHE A O 1
ATOM 845 N N . ARG A 1 101 ? -17.388 -1.992 4.350 1.00 97.75 101 ARG A N 1
ATOM 846 C CA . ARG A 1 101 ? -18.855 -1.999 4.394 1.00 97.75 101 ARG A CA 1
ATOM 847 C C . ARG A 1 101 ? -19.472 -0.955 3.466 1.00 97.75 101 ARG A C 1
ATOM 849 O O . ARG A 1 101 ? -20.416 -1.269 2.754 1.00 97.75 101 ARG A O 1
ATOM 856 N N . ARG A 1 102 ? -18.956 0.283 3.458 1.00 97.25 102 ARG A N 1
ATOM 857 C CA . ARG A 1 102 ? -19.459 1.375 2.594 1.00 97.25 102 ARG A CA 1
ATOM 858 C C . ARG A 1 102 ? -19.283 1.100 1.101 1.00 97.25 102 ARG A C 1
ATOM 860 O O . ARG A 1 102 ? -19.902 1.781 0.294 1.00 97.25 102 ARG A O 1
ATOM 867 N N . ASN A 1 103 ? -18.428 0.145 0.754 1.00 95.44 103 ASN A N 1
ATOM 868 C CA . ASN A 1 103 ? -18.081 -0.195 -0.618 1.00 95.44 103 ASN A CA 1
ATOM 869 C C . ASN A 1 103 ? -18.526 -1.611 -1.011 1.00 95.44 103 ASN A C 1
ATOM 871 O O . ASN A 1 103 ? -18.003 -2.150 -1.983 1.00 95.44 103 ASN A O 1
ATOM 875 N N . ASP A 1 104 ? -19.443 -2.214 -0.244 1.00 95.31 104 ASP A N 1
ATOM 876 C CA . ASP A 1 104 ? -19.997 -3.553 -0.488 1.00 95.31 104 ASP A CA 1
ATOM 877 C C . ASP A 1 104 ? -18.917 -4.630 -0.715 1.00 95.31 104 ASP A C 1
ATOM 879 O O . ASP A 1 104 ? -19.059 -5.547 -1.524 1.00 95.31 104 ASP A O 1
ATOM 883 N N . SER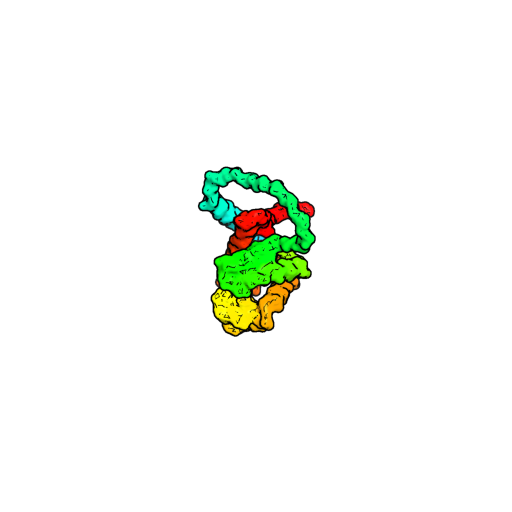 A 1 105 ? -17.796 -4.503 -0.002 1.00 97.62 105 SER A N 1
ATOM 884 C CA . SER A 1 105 ? -16.637 -5.367 -0.191 1.00 97.62 105 SER A CA 1
ATOM 885 C C . SER A 1 105 ? -16.789 -6.700 0.554 1.00 97.62 105 SER A C 1
ATOM 887 O O . SER A 1 105 ? -17.136 -6.700 1.739 1.00 97.62 105 SER A O 1
ATOM 889 N N . PRO A 1 106 ? -16.380 -7.831 -0.056 1.00 97.00 106 PRO A N 1
ATOM 890 C CA . PRO A 1 106 ? -16.215 -9.105 0.649 1.00 97.00 106 PRO A CA 1
ATOM 891 C C . PRO A 1 106 ? -15.190 -9.077 1.794 1.00 97.00 106 PRO A C 1
ATOM 893 O O . PRO A 1 106 ? -15.126 -10.020 2.577 1.00 97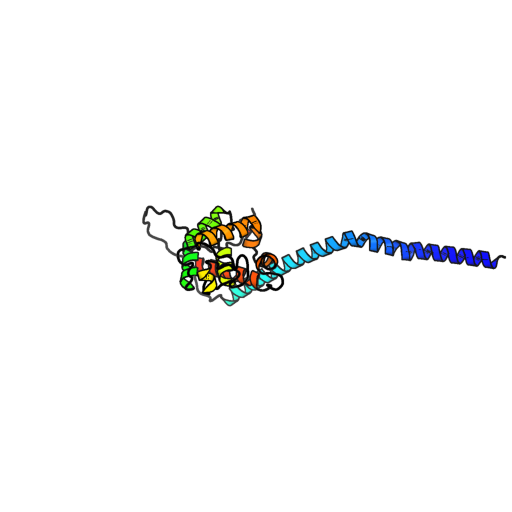.00 106 PRO A O 1
ATOM 896 N N . LEU A 1 107 ? -14.374 -8.022 1.888 1.00 98.12 107 LEU A N 1
ATOM 897 C CA . LEU A 1 107 ? -13.426 -7.811 2.982 1.00 98.12 107 LEU A CA 1
ATOM 898 C C . LEU A 1 107 ? -14.096 -7.276 4.258 1.00 98.12 107 LEU A C 1
ATOM 900 O O . LEU A 1 107 ? -13.423 -7.134 5.278 1.00 98.12 107 LEU A O 1
ATOM 904 N N . TYR A 1 108 ? -15.396 -6.971 4.239 1.00 97.56 108 TYR A N 1
ATOM 905 C CA . TYR A 1 108 ? -16.110 -6.551 5.443 1.00 97.56 108 TYR A CA 1
ATOM 906 C C . TYR A 1 108 ? -16.012 -7.613 6.552 1.00 97.56 108 TYR A C 1
ATOM 908 O O . TYR A 1 108 ? -16.307 -8.786 6.330 1.00 97.56 108 TYR A O 1
ATOM 916 N N . GLY A 1 109 ? -15.588 -7.195 7.749 1.00 92.94 109 GLY A N 1
ATOM 917 C CA . GLY A 1 109 ? -15.334 -8.070 8.896 1.00 92.94 109 GLY A CA 1
ATOM 918 C C . GLY A 1 109 ? -13.870 -8.506 9.037 1.00 92.94 109 GLY A C 1
ATOM 919 O O . GLY A 1 109 ? -13.513 -9.111 10.048 1.00 92.94 109 GLY A O 1
ATOM 920 N N . TYR A 1 110 ? -13.006 -8.185 8.066 1.00 97.75 110 TYR A N 1
ATOM 921 C CA . TYR A 1 110 ? -11.573 -8.490 8.116 1.00 97.75 110 TYR A CA 1
ATOM 922 C C . TYR A 1 110 ? -10.712 -7.340 8.651 1.00 97.75 110 TYR A C 1
ATOM 924 O O . TYR A 1 110 ? -9.501 -7.515 8.790 1.00 97.75 110 TYR A O 1
ATOM 932 N N . GLY A 1 111 ? -11.277 -6.179 8.999 1.00 97.81 111 GLY A N 1
ATOM 933 C CA . GLY A 1 111 ? -10.529 -5.004 9.464 1.00 97.81 111 GLY A CA 1
ATOM 934 C C . GLY A 1 111 ? -9.575 -5.309 10.622 1.00 97.81 111 GLY A C 1
ATOM 935 O O . GLY A 1 111 ? -8.441 -4.825 10.645 1.00 97.81 111 GLY A O 1
ATOM 936 N N . LYS A 1 112 ? -9.979 -6.197 11.539 1.00 94.94 112 LYS A N 1
ATOM 937 C CA . LYS A 1 112 ? -9.113 -6.689 12.619 1.00 94.94 112 LYS A CA 1
ATOM 938 C C . LYS A 1 112 ? -7.887 -7.442 12.090 1.00 94.94 112 LYS A C 1
ATOM 940 O O . LYS A 1 112 ? -6.779 -7.162 12.536 1.00 94.94 112 LYS A O 1
ATOM 945 N N . VAL A 1 113 ? -8.070 -8.336 11.117 1.00 97.19 113 VAL A N 1
ATOM 946 C CA . VAL A 1 113 ? -6.984 -9.119 10.504 1.00 97.19 113 VAL A CA 1
ATOM 947 C C . VAL A 1 113 ? -5.981 -8.193 9.817 1.00 97.19 113 VAL A C 1
ATOM 949 O O . VAL A 1 113 ? -4.778 -8.338 10.021 1.00 97.19 113 VAL A O 1
ATOM 952 N N . PHE A 1 114 ? -6.449 -7.179 9.079 1.00 98.31 114 PHE A N 1
ATOM 953 C CA . PHE A 1 114 ? -5.568 -6.172 8.472 1.00 98.31 114 PHE A CA 1
ATOM 954 C C . PHE A 1 114 ? -4.661 -5.499 9.506 1.00 98.31 114 PHE A C 1
ATOM 956 O O . PHE A 1 114 ? -3.450 -5.402 9.302 1.00 98.31 114 PHE A O 1
ATOM 963 N N . VAL A 1 115 ? -5.232 -5.055 10.627 1.00 97.50 115 VAL A N 1
ATOM 964 C CA . VAL A 1 115 ? -4.480 -4.373 11.687 1.00 97.50 115 VAL A CA 1
ATOM 965 C C . VAL A 1 115 ? -3.541 -5.330 12.417 1.00 97.50 115 VAL A C 1
ATOM 967 O O . VAL A 1 115 ? -2.393 -4.973 12.678 1.00 97.50 115 VAL A O 1
ATOM 970 N N . GLU A 1 116 ? -3.981 -6.553 12.710 1.00 96.38 116 GLU A N 1
ATOM 971 C CA . GLU A 1 116 ? -3.136 -7.578 13.325 1.00 96.38 116 GLU A CA 1
ATOM 972 C C . GLU A 1 116 ? -1.908 -7.876 12.465 1.00 96.38 116 GLU A C 1
ATOM 974 O O . GLU A 1 116 ? -0.794 -7.854 12.986 1.00 96.38 116 GLU A O 1
ATOM 979 N N . LYS A 1 117 ? -2.075 -8.066 11.149 1.00 97.69 117 LYS A N 1
ATOM 980 C CA . LYS A 1 11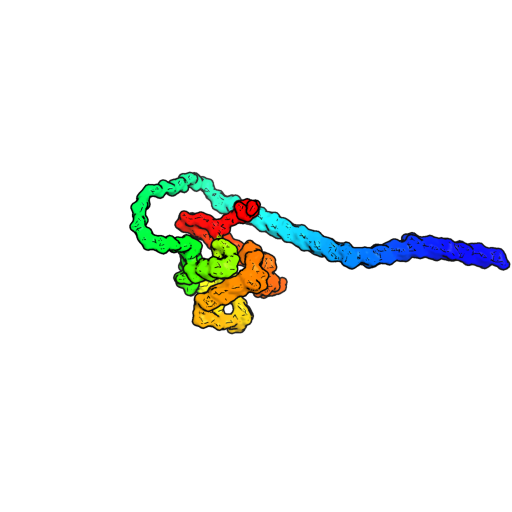7 ? -0.956 -8.346 10.234 1.00 97.69 117 LYS A CA 1
ATOM 981 C C . LYS A 1 117 ? -0.065 -7.134 10.001 1.00 97.69 117 LYS A C 1
ATOM 983 O O . LYS A 1 117 ? 1.156 -7.267 9.997 1.00 97.69 117 LYS A O 1
ATOM 988 N N . CYS A 1 118 ? -0.656 -5.948 9.891 1.00 95.81 118 CYS A N 1
ATOM 989 C CA . CYS A 1 118 ? 0.074 -4.685 9.850 1.00 95.81 118 CYS A CA 1
ATOM 990 C C . CYS A 1 118 ? 1.012 -4.538 11.063 1.00 95.81 118 CYS A C 1
ATOM 992 O O . CYS A 1 118 ? 2.209 -4.305 10.895 1.00 95.81 118 CYS A O 1
ATOM 994 N N . ASN A 1 119 ? 0.498 -4.768 12.276 1.00 95.19 119 ASN A N 1
ATOM 995 C CA . ASN A 1 119 ? 1.299 -4.718 13.500 1.00 95.19 119 ASN A CA 1
ATOM 996 C C . ASN A 1 119 ? 2.323 -5.864 13.561 1.00 95.19 119 ASN A C 1
ATOM 998 O O . ASN A 1 119 ? 3.481 -5.625 13.887 1.00 95.19 119 ASN A O 1
ATOM 1002 N N . GLN A 1 120 ? 1.917 -7.095 13.224 1.00 94.88 120 GLN A N 1
ATOM 1003 C CA . GLN A 1 120 ? 2.769 -8.292 13.251 1.00 94.88 120 GLN A CA 1
ATOM 1004 C C . GLN A 1 120 ? 4.037 -8.112 12.407 1.00 94.88 120 GLN A C 1
ATOM 1006 O O . GLN A 1 120 ? 5.110 -8.556 12.810 1.00 94.88 120 GLN A O 1
ATOM 1011 N N . TYR A 1 121 ? 3.918 -7.465 11.246 1.00 92.50 121 TYR A N 1
ATOM 1012 C CA . TYR A 1 121 ? 5.035 -7.253 10.330 1.00 92.50 121 TYR A CA 1
ATOM 1013 C C . TYR A 1 121 ? 5.725 -5.895 10.485 1.00 92.50 121 TYR A C 1
ATOM 1015 O O . TYR A 1 121 ? 6.643 -5.621 9.724 1.00 92.50 121 TYR A O 1
ATOM 1023 N N . ASN A 1 122 ? 5.348 -5.065 11.465 1.00 90.62 122 ASN A N 1
ATOM 1024 C CA . ASN A 1 122 ? 5.854 -3.693 11.618 1.00 90.62 122 ASN A CA 1
ATOM 1025 C C . ASN A 1 122 ? 5.656 -2.830 10.354 1.00 90.62 122 ASN A C 1
ATOM 1027 O O . ASN A 1 122 ? 6.535 -2.061 9.958 1.00 90.62 122 ASN A O 1
ATOM 1031 N N . ALA A 1 123 ? 4.498 -2.964 9.705 1.00 91.50 123 ALA A N 1
ATOM 1032 C CA . ALA A 1 123 ? 4.072 -2.045 8.655 1.00 91.50 123 ALA A CA 1
ATOM 1033 C C . ALA A 1 123 ? 3.832 -0.629 9.232 1.00 91.50 123 ALA A C 1
ATOM 1035 O O . ALA A 1 123 ? 3.739 -0.466 10.454 1.00 91.50 123 ALA A O 1
ATOM 1036 N N . PRO A 1 124 ? 3.703 0.413 8.386 1.00 90.75 124 PRO A N 1
ATOM 1037 C CA . PRO A 1 124 ? 3.351 1.751 8.855 1.00 90.75 124 PRO A CA 1
ATOM 1038 C C . PRO A 1 124 ? 2.092 1.745 9.729 1.00 90.75 124 PRO A C 1
ATOM 1040 O O . PRO A 1 124 ? 1.112 1.072 9.410 1.00 90.75 124 PRO A O 1
ATOM 1043 N N . TYR A 1 125 ? 2.119 2.526 10.813 1.00 91.31 125 TYR A N 1
ATOM 1044 C CA . TYR A 1 125 ? 1.083 2.533 11.855 1.00 91.31 125 TYR A CA 1
ATOM 1045 C C . TYR A 1 125 ? -0.344 2.720 11.315 1.00 91.31 125 TYR A C 1
ATOM 1047 O O . TYR A 1 125 ? -1.293 2.180 11.885 1.00 91.31 125 TYR A O 1
ATOM 1055 N N . ASP A 1 126 ? -0.494 3.470 10.222 1.00 93.88 126 ASP A N 1
ATOM 1056 C CA . ASP A 1 126 ? -1.788 3.796 9.625 1.00 93.88 126 ASP A CA 1
ATOM 1057 C C . ASP A 1 126 ? -2.535 2.570 9.053 1.00 93.88 126 ASP A C 1
ATOM 1059 O O . ASP A 1 126 ? -3.762 2.594 8.971 1.00 93.88 126 ASP A O 1
ATOM 1063 N N . CYS A 1 127 ? -1.826 1.489 8.697 1.00 96.38 127 CYS A N 1
ATOM 1064 C CA . CYS A 1 127 ? -2.375 0.265 8.095 1.00 96.38 127 CYS A CA 1
ATOM 1065 C C . CYS A 1 127 ? -3.275 0.481 6.854 1.00 96.38 127 CYS A C 1
ATOM 1067 O O . CYS A 1 127 ? -4.056 -0.396 6.483 1.00 96.38 127 CYS A O 1
ATOM 1069 N N . THR A 1 128 ? -3.160 1.628 6.181 1.00 97.38 128 THR A N 1
ATOM 1070 C CA . THR A 1 128 ? -4.033 2.046 5.070 1.00 97.38 128 THR A CA 1
ATOM 1071 C C . THR A 1 128 ? -3.580 1.523 3.710 1.00 97.38 128 THR A C 1
ATOM 1073 O O . THR A 1 128 ? -4.383 1.435 2.782 1.00 97.38 128 THR A O 1
ATOM 1076 N N . THR A 1 129 ? -2.306 1.156 3.552 1.00 96.75 129 THR A N 1
ATOM 1077 C CA . THR A 1 129 ? -1.753 0.845 2.225 1.00 96.75 129 THR A CA 1
ATOM 1078 C C . THR A 1 129 ? -2.320 -0.433 1.626 1.00 96.75 129 THR A C 1
ATOM 1080 O O . THR A 1 129 ? -2.720 -0.437 0.466 1.00 96.75 129 THR A O 1
ATOM 10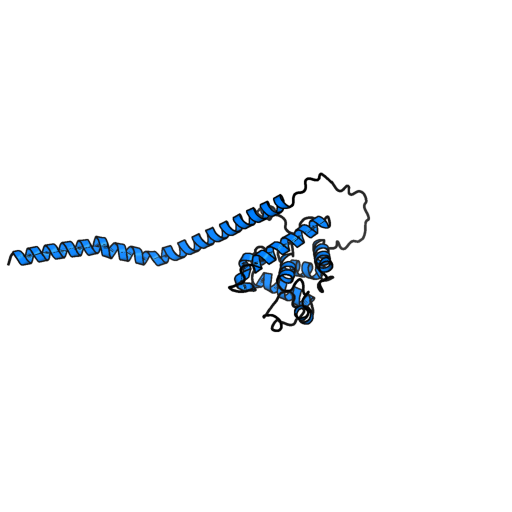83 N N . LEU A 1 130 ? -2.401 -1.515 2.400 1.00 97.88 130 LEU A N 1
ATOM 1084 C CA . LEU A 1 130 ? -2.959 -2.774 1.913 1.00 97.88 130 LEU A CA 1
ATOM 1085 C C . LEU A 1 130 ? -4.435 -2.645 1.468 1.00 97.88 130 LEU A C 1
ATOM 1087 O O . LEU A 1 130 ? -4.746 -3.103 0.366 1.00 97.88 130 LEU A O 1
ATOM 1091 N N . PRO A 1 131 ? -5.349 -2.012 2.235 1.00 98.38 131 PRO A N 1
ATOM 1092 C CA . PRO A 1 131 ? -6.718 -1.788 1.766 1.00 98.38 131 PRO A CA 1
ATOM 1093 C C . PRO A 1 131 ? -6.787 -0.815 0.579 1.00 98.38 131 PRO A C 1
ATOM 1095 O O . PRO A 1 131 ? -7.591 -1.018 -0.331 1.00 98.38 131 PRO A O 1
ATOM 1098 N N . ALA A 1 132 ? -5.912 0.194 0.519 1.00 98.25 132 ALA A N 1
ATOM 1099 C CA . ALA A 1 132 ? -5.829 1.097 -0.628 1.00 98.25 132 ALA A CA 1
ATOM 1100 C C . ALA A 1 132 ? -5.392 0.382 -1.921 1.00 98.25 132 ALA A C 1
ATOM 1102 O O . ALA A 1 132 ? -5.967 0.633 -2.979 1.00 98.25 132 ALA A O 1
ATOM 1103 N N . ILE A 1 133 ? -4.432 -0.547 -1.846 1.00 97.38 133 ILE A N 1
ATOM 1104 C CA . ILE A 1 133 ? -4.049 -1.388 -2.991 1.00 97.38 133 ILE A CA 1
ATOM 1105 C C . ILE A 1 133 ? -5.240 -2.235 -3.444 1.00 97.38 133 ILE A C 1
ATOM 1107 O O . ILE A 1 133 ? -5.542 -2.261 -4.634 1.00 97.38 133 ILE A O 1
ATOM 1111 N N . ALA A 1 134 ? -5.966 -2.865 -2.513 1.00 98.25 134 ALA A N 1
ATOM 1112 C CA . ALA A 1 134 ? -7.143 -3.662 -2.859 1.00 98.25 134 ALA A CA 1
ATOM 1113 C C . ALA A 1 134 ? -8.218 -2.842 -3.598 1.00 98.25 134 ALA A C 1
ATOM 1115 O O . ALA A 1 134 ? -8.852 -3.337 -4.533 1.00 98.25 134 ALA A O 1
ATOM 1116 N N . TRP A 1 135 ? -8.410 -1.573 -3.220 1.00 98.12 135 TRP A N 1
ATOM 1117 C CA . TRP A 1 135 ? -9.297 -0.662 -3.946 1.00 98.12 135 TRP A CA 1
ATOM 1118 C C . TRP A 1 135 ? -8.836 -0.420 -5.383 1.00 98.12 135 TRP A C 1
ATOM 1120 O O . TRP A 1 135 ? -9.633 -0.544 -6.313 1.00 98.12 135 TRP A O 1
ATOM 1130 N N . VAL A 1 136 ? -7.564 -0.062 -5.567 1.00 96.19 136 VAL A N 1
ATOM 1131 C CA . VAL A 1 136 ? -7.006 0.281 -6.883 1.00 96.19 136 VAL A CA 1
ATOM 1132 C C . VAL A 1 136 ? -7.016 -0.922 -7.825 1.00 96.19 136 VAL A C 1
ATOM 1134 O O . VAL A 1 136 ? -7.352 -0.777 -8.997 1.00 96.19 136 VAL A O 1
ATOM 1137 N N . GLU A 1 137 ? -6.704 -2.106 -7.307 1.00 94.75 137 GLU A N 1
ATOM 1138 C CA . GLU A 1 137 ? -6.549 -3.329 -8.096 1.00 94.75 137 GLU A CA 1
ATOM 1139 C C . GLU A 1 137 ? -7.877 -3.977 -8.486 1.00 94.75 137 GLU A C 1
ATOM 1141 O O . GLU A 1 137 ? -8.021 -4.506 -9.590 1.00 94.75 137 GLU A O 1
ATOM 1146 N N . THR A 1 138 ? -8.845 -4.000 -7.568 1.00 95.44 138 THR A N 1
ATOM 1147 C CA . THR A 1 138 ? -10.063 -4.813 -7.737 1.00 95.44 138 THR A CA 1
ATOM 1148 C C . THR A 1 138 ? -11.318 -4.186 -7.153 1.00 95.44 138 THR A C 1
ATOM 1150 O O . THR A 1 138 ? -12.332 -4.870 -7.023 1.00 95.44 138 THR A O 1
ATOM 1153 N N . ARG A 1 139 ? -11.270 -2.902 -6.771 1.00 96.44 139 ARG A N 1
ATOM 1154 C CA . ARG A 1 139 ? -12.356 -2.245 -6.028 1.00 96.44 139 ARG A CA 1
ATOM 1155 C C . ARG A 1 139 ? -12.725 -3.031 -4.766 1.00 96.44 139 ARG A C 1
ATOM 1157 O O . ARG A 1 139 ? -13.890 -3.307 -4.527 1.00 96.44 139 ARG A O 1
ATOM 1164 N N . LEU A 1 140 ? -11.711 -3.406 -3.977 1.00 97.62 140 LEU A N 1
ATOM 1165 C CA . LEU A 1 140 ? -11.850 -4.173 -2.732 1.00 97.62 140 LEU A CA 1
ATOM 1166 C C . LEU A 1 140 ? -12.488 -5.548 -2.947 1.00 97.62 140 LEU A C 1
ATOM 1168 O O . LEU A 1 140 ? -13.435 -5.913 -2.255 1.00 97.62 140 LEU A O 1
ATOM 1172 N N . CYS A 1 141 ? -11.975 -6.319 -3.904 1.00 96.12 141 CYS A N 1
ATOM 1173 C CA . CYS A 1 141 ? -12.586 -7.578 -4.324 1.00 96.12 141 CYS A CA 1
ATOM 1174 C C . CYS A 1 141 ? -14.022 -7.437 -4.873 1.00 96.12 141 CYS A C 1
ATOM 1176 O O . CYS A 1 141 ? -14.818 -8.368 -4.774 1.00 96.12 141 CYS A O 1
ATOM 1178 N N . GLY A 1 142 ? -14.361 -6.294 -5.474 1.00 92.62 142 GLY A N 1
ATOM 1179 C CA . GLY A 1 142 ? -15.662 -6.082 -6.112 1.00 92.62 142 GLY A CA 1
ATOM 1180 C C . GLY A 1 142 ? -15.833 -6.857 -7.425 1.00 92.62 142 GLY A C 1
ATOM 1181 O O . GLY A 1 142 ? -16.955 -7.065 -7.880 1.00 92.62 142 GLY A O 1
ATOM 1182 N N . TYR A 1 143 ? -14.738 -7.312 -8.045 1.00 91.94 143 TYR A N 1
ATOM 1183 C CA . TYR A 1 143 ? -14.797 -8.169 -9.231 1.00 91.94 143 TYR A CA 1
ATOM 1184 C C . TYR A 1 143 ? -14.911 -9.653 -8.855 1.00 91.94 143 TYR A C 1
ATOM 1186 O O . TYR A 1 143 ? -14.167 -10.135 -7.997 1.00 91.94 143 TYR A O 1
ATOM 1194 N N . SER A 1 144 ? -15.767 -10.406 -9.554 1.00 89.44 144 SER A N 1
ATOM 1195 C CA . SER A 1 144 ? -16.028 -11.828 -9.266 1.00 89.44 144 SER A CA 1
ATOM 1196 C C . SER A 1 144 ? -14.756 -12.679 -9.236 1.00 89.44 144 SER A C 1
ATOM 1198 O O . SER A 1 144 ? -14.513 -13.372 -8.251 1.00 89.44 144 SER A O 1
ATOM 1200 N N . PHE A 1 145 ? -13.886 -12.548 -10.244 1.00 90.62 145 PHE A N 1
ATOM 1201 C CA . PHE A 1 145 ? -12.632 -13.307 -10.317 1.00 90.62 145 PHE A CA 1
ATOM 1202 C C . PHE A 1 145 ? -11.730 -13.060 -9.096 1.00 90.62 145 PHE A C 1
ATOM 1204 O O . PHE A 1 145 ? -11.131 -13.988 -8.560 1.00 90.62 145 PHE A O 1
ATOM 1211 N N . SER A 1 146 ? -11.671 -11.817 -8.604 1.00 93.38 146 SER A N 1
ATOM 1212 C CA . SER A 1 146 ? -10.853 -11.473 -7.437 1.00 93.38 146 SER A CA 1
ATOM 1213 C C . SER A 1 146 ? -11.421 -12.034 -6.134 1.00 93.38 146 SER A C 1
ATOM 1215 O O . SER A 1 146 ? -10.654 -12.414 -5.248 1.00 93.38 146 SER A O 1
ATOM 1217 N N . HIS A 1 147 ? -12.750 -12.140 -6.031 1.00 92.94 147 HIS A N 1
ATOM 1218 C CA . HIS A 1 147 ? -13.417 -12.789 -4.908 1.00 92.94 147 HIS A CA 1
ATOM 1219 C C . HIS A 1 147 ? -13.173 -14.303 -4.910 1.00 92.94 147 HIS A C 1
ATOM 1221 O O . HIS A 1 147 ? -12.747 -14.851 -3.895 1.00 92.94 147 HIS A O 1
ATOM 1227 N N . GLU A 1 148 ? -13.345 -14.965 -6.057 1.00 93.88 148 GLU A N 1
ATOM 1228 C CA . GLU A 1 148 ? -13.101 -16.408 -6.216 1.00 93.88 148 GLU A CA 1
ATOM 1229 C C . GLU A 1 148 ? -11.652 -16.795 -5.886 1.00 93.88 148 GLU A C 1
ATOM 1231 O O . GLU A 1 148 ? -11.397 -17.815 -5.245 1.00 93.88 148 GLU A O 1
ATOM 1236 N N . GLN A 1 149 ? -10.701 -15.939 -6.261 1.00 95.25 149 GLN A N 1
ATOM 1237 C CA . GLN A 1 149 ? -9.278 -16.105 -5.963 1.00 95.25 149 GLN A CA 1
ATOM 1238 C C . GLN A 1 149 ? -8.889 -15.709 -4.531 1.00 95.25 149 GLN A C 1
ATOM 1240 O O . GLN A 1 149 ? -7.758 -15.968 -4.121 1.00 95.25 149 GLN A O 1
ATOM 1245 N N . ARG A 1 150 ? -9.774 -15.026 -3.790 1.00 97.88 150 ARG A N 1
ATOM 1246 C CA . ARG A 1 150 ? -9.448 -14.237 -2.582 1.00 97.88 150 ARG A CA 1
ATOM 1247 C C . ARG A 1 150 ? -8.232 -13.320 -2.771 1.00 97.88 150 ARG A C 1
ATOM 1249 O O . ARG A 1 150 ? -7.437 -13.113 -1.858 1.00 97.88 150 ARG A O 1
ATOM 1256 N N . ASN A 1 151 ? -8.082 -12.758 -3.968 1.00 97.25 151 ASN A N 1
ATOM 1257 C CA . ASN A 1 151 ? -6.928 -11.957 -4.363 1.00 97.25 151 ASN A CA 1
ATOM 1258 C C . ASN A 1 151 ? -7.361 -10.551 -4.781 1.00 97.25 151 ASN A C 1
ATOM 1260 O O . ASN A 1 151 ? -7.487 -10.229 -5.966 1.00 97.25 151 ASN A O 1
ATOM 1264 N N . CYS A 1 152 ? -7.564 -9.689 -3.785 1.00 97.44 152 CYS A N 1
ATOM 1265 C CA . CYS A 1 152 ? -7.993 -8.310 -4.015 1.00 97.44 152 CYS A CA 1
ATOM 1266 C C . CYS A 1 152 ? -6.864 -7.402 -4.521 1.00 97.44 152 CYS A C 1
ATOM 1268 O O . CYS A 1 152 ? -7.129 -6.284 -4.951 1.00 97.44 152 CYS A O 1
ATOM 1270 N N . TRP A 1 153 ? -5.614 -7.860 -4.465 1.00 96.75 153 TRP A N 1
ATOM 1271 C CA . TRP A 1 153 ? -4.416 -7.039 -4.666 1.00 96.75 153 TRP A CA 1
ATOM 1272 C C . TRP A 1 153 ? -3.692 -7.322 -5.982 1.00 96.75 153 TRP A C 1
ATOM 1274 O O . TRP A 1 153 ? -2.656 -6.739 -6.254 1.00 96.75 153 TRP A O 1
ATOM 1284 N N . GLY A 1 154 ? -4.194 -8.250 -6.791 1.00 92.62 154 GLY A N 1
ATOM 1285 C CA . GLY A 1 154 ? -3.560 -8.582 -8.062 1.00 92.62 154 GLY A CA 1
ATOM 1286 C C . GLY A 1 154 ? -2.226 -9.307 -7.949 1.00 92.62 154 GLY A C 1
ATOM 1287 O O . GLY A 1 154 ? -1.387 -9.221 -8.841 1.00 92.62 154 GLY A O 1
ATOM 1288 N N . PHE A 1 155 ? -2.026 -10.061 -6.869 1.00 91.75 155 PHE A N 1
ATOM 1289 C CA . PHE A 1 155 ? -0.751 -10.714 -6.616 1.00 91.75 155 PHE A CA 1
ATOM 1290 C C . PHE A 1 155 ? -0.517 -11.918 -7.542 1.00 91.75 155 PHE A C 1
ATOM 1292 O O . PHE A 1 155 ? -1.382 -12.787 -7.685 1.00 91.75 155 PHE A O 1
ATOM 1299 N N . GLY A 1 156 ? 0.684 -11.994 -8.122 1.00 84.88 156 GLY A N 1
ATOM 1300 C CA . GLY A 1 156 ? 1.176 -13.166 -8.853 1.00 84.88 156 GLY A CA 1
ATOM 1301 C C . GLY A 1 156 ? 0.643 -13.364 -10.273 1.00 84.88 156 GLY A C 1
ATOM 1302 O O . GLY A 1 156 ? 0.804 -14.452 -10.813 1.00 84.88 156 GLY A O 1
ATOM 1303 N N . GLY A 1 157 ? 0.043 -12.345 -10.890 1.00 81.62 157 GLY A N 1
ATOM 1304 C CA . GLY A 1 157 ? -0.372 -12.402 -12.292 1.00 81.62 157 GLY A CA 1
ATOM 1305 C C . GLY A 1 157 ? -1.387 -11.324 -12.661 1.00 81.62 157 GLY A C 1
ATOM 1306 O O . GLY A 1 157 ? -1.656 -10.407 -11.889 1.00 81.62 157 GLY A O 1
ATOM 1307 N N . SER A 1 158 ? -1.984 -11.447 -13.846 1.00 78.56 158 SER A N 1
ATOM 1308 C CA . SER A 1 158 ? -3.043 -10.548 -14.323 1.00 78.56 158 SER A CA 1
ATOM 1309 C C . SER A 1 158 ? -4.368 -11.295 -14.474 1.00 78.56 158 SER A C 1
ATOM 1311 O O . SER A 1 158 ? -4.386 -12.418 -14.983 1.00 78.56 158 SER A O 1
ATOM 1313 N N . ASN A 1 159 ? -5.467 -10.658 -14.055 1.00 77.69 159 ASN A N 1
ATOM 1314 C CA . ASN A 1 159 ? -6.836 -11.182 -14.118 1.00 77.69 159 ASN A CA 1
ATOM 1315 C C . ASN A 1 159 ? -6.949 -12.619 -13.569 1.00 77.69 159 ASN A C 1
ATOM 1317 O O . ASN A 1 159 ? -6.595 -12.882 -12.423 1.00 77.69 159 ASN A O 1
ATOM 1321 N N . GLU A 1 160 ? -7.406 -13.568 -14.382 1.00 80.06 160 GLU A N 1
ATOM 1322 C CA . GLU A 1 160 ? -7.601 -14.962 -13.968 1.00 80.06 160 GLU A CA 1
ATOM 1323 C C . GLU A 1 160 ? -6.292 -15.724 -13.701 1.00 80.06 160 GLU A C 1
ATOM 1325 O O . GLU A 1 160 ? -6.303 -16.740 -13.016 1.00 80.06 160 GLU A O 1
ATOM 1330 N N . ASN A 1 161 ? -5.146 -15.200 -14.150 1.00 84.44 161 ASN A N 1
ATOM 1331 C CA . ASN A 1 161 ? -3.831 -15.814 -13.927 1.00 84.44 161 ASN A CA 1
ATOM 1332 C C . ASN A 1 161 ? -3.193 -15.420 -12.583 1.00 84.44 161 ASN A C 1
ATOM 1334 O O . ASN A 1 161 ? -2.002 -15.643 -12.374 1.00 84.44 161 ASN A O 1
ATOM 1338 N N . ARG A 1 162 ? -3.947 -14.757 -11.702 1.00 89.19 162 ARG A N 1
ATOM 1339 C CA . ARG A 1 162 ? -3.509 -14.383 -10.353 1.00 89.19 162 ARG A CA 1
ATOM 1340 C C . ARG A 1 162 ? -3.467 -15.607 -9.435 1.00 89.19 162 ARG A C 1
ATOM 1342 O O . ARG A 1 162 ? -4.110 -16.624 -9.683 1.00 89.19 162 ARG A O 1
ATOM 1349 N N . ILE A 1 163 ? -2.716 -15.493 -8.341 1.00 91.06 163 ILE A N 1
ATOM 1350 C CA . ILE A 1 163 ? -2.654 -16.539 -7.311 1.00 91.06 163 ILE A CA 1
ATOM 1351 C C . ILE A 1 163 ? -4.033 -16.710 -6.661 1.00 91.06 163 ILE A C 1
ATOM 1353 O O . ILE A 1 163 ? -4.677 -15.715 -6.324 1.00 91.06 163 ILE A O 1
ATOM 1357 N N . TYR A 1 164 ? -4.433 -17.965 -6.444 1.00 93.75 164 TYR A N 1
ATOM 1358 C CA . TYR A 1 164 ? -5.570 -18.335 -5.604 1.00 93.75 164 TYR A CA 1
ATOM 1359 C C . TYR A 1 164 ? -5.101 -18.531 -4.167 1.00 93.75 164 TYR A C 1
ATOM 1361 O O . TYR A 1 164 ? -4.235 -19.367 -3.905 1.00 93.75 164 TYR A O 1
ATOM 1369 N N . PHE A 1 165 ? -5.703 -17.790 -3.246 1.00 95.81 165 PHE A N 1
ATOM 1370 C CA . PHE A 1 165 ? -5.523 -17.996 -1.817 1.00 95.81 165 PHE A CA 1
ATOM 1371 C C . PHE A 1 165 ? -6.637 -18.894 -1.264 1.00 95.81 165 PHE A C 1
ATOM 1373 O O . PHE A 1 165 ? -7.757 -18.968 -1.791 1.00 95.81 165 PHE A O 1
ATOM 1380 N N . LYS A 1 166 ? -6.327 -19.596 -0.178 1.00 93.25 166 LYS A N 1
ATOM 1381 C CA . LYS A 1 166 ? -7.255 -20.430 0.584 1.00 93.25 166 LYS A CA 1
ATOM 1382 C C . LYS A 1 166 ? -8.401 -19.596 1.151 1.00 93.25 166 LYS A C 1
ATOM 1384 O O . LYS A 1 166 ? -9.557 -19.999 1.057 1.00 93.25 166 LYS A O 1
ATOM 1389 N N . ASP A 1 167 ? -8.077 -18.441 1.717 1.00 96.31 167 ASP A N 1
ATOM 1390 C CA . ASP A 1 167 ? -9.007 -17.494 2.324 1.00 96.31 167 ASP A CA 1
ATOM 1391 C C . ASP A 1 167 ? -8.399 -16.078 2.327 1.00 96.31 167 ASP A C 1
ATOM 1393 O O . ASP A 1 167 ? -7.253 -15.868 1.921 1.00 96.31 167 ASP A O 1
ATOM 1397 N N . TYR A 1 168 ? -9.189 -15.081 2.733 1.00 98.19 168 TYR A N 1
ATOM 1398 C CA . TYR A 1 168 ? -8.708 -13.702 2.823 1.00 98.19 168 TYR A CA 1
ATOM 1399 C C . TYR A 1 168 ? -7.650 -13.512 3.912 1.00 98.19 168 TYR A C 1
ATOM 1401 O O . TYR A 1 168 ? -6.791 -12.651 3.756 1.00 98.19 168 TYR A O 1
ATOM 1409 N N . GLU A 1 169 ? -7.674 -14.301 4.989 1.00 97.75 169 GLU A N 1
ATOM 1410 C CA . GLU A 1 169 ? -6.704 -14.171 6.082 1.00 97.75 169 GLU A CA 1
ATOM 1411 C C . GLU A 1 169 ? -5.301 -14.555 5.614 1.00 97.75 169 GLU A C 1
ATOM 1413 O O . GLU A 1 169 ? -4.349 -13.818 5.870 1.00 97.75 169 GLU A O 1
ATOM 1418 N N . GLU A 1 170 ? -5.183 -15.657 4.866 1.00 96.94 170 GLU A N 1
ATOM 1419 C CA . GLU A 1 170 ? -3.937 -16.071 4.221 1.00 96.94 170 GLU A CA 1
ATOM 1420 C C . GLU A 1 170 ? -3.433 -14.997 3.251 1.00 96.94 170 GLU A C 1
ATOM 1422 O O . GLU A 1 170 ? -2.254 -14.637 3.283 1.00 96.94 170 GLU A O 1
ATOM 1427 N N . ALA A 1 171 ? -4.318 -14.454 2.410 1.00 98.06 171 ALA A N 1
ATOM 1428 C CA . ALA A 1 171 ? -3.947 -13.419 1.454 1.00 98.06 171 A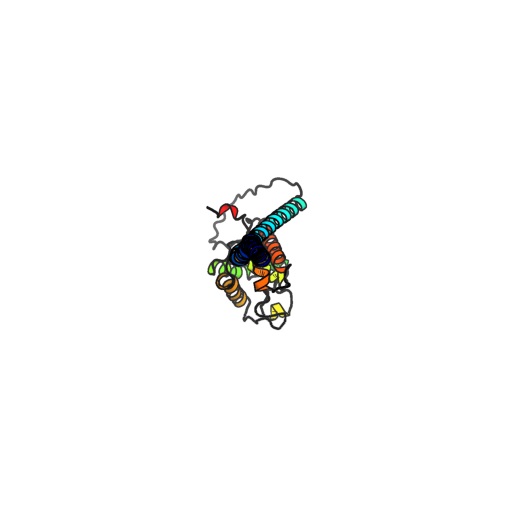LA A CA 1
ATOM 1429 C C . ALA A 1 171 ? -3.432 -12.151 2.160 1.00 98.06 171 ALA A C 1
ATOM 1431 O O . ALA A 1 171 ? -2.372 -11.631 1.803 1.00 98.06 171 ALA A O 1
ATOM 1432 N N . ILE A 1 172 ? -4.142 -11.681 3.194 1.00 98.56 172 ILE A N 1
ATOM 1433 C CA . ILE A 1 172 ? -3.752 -10.514 3.999 1.00 98.56 172 ILE A CA 1
ATOM 1434 C C . ILE A 1 172 ? -2.394 -10.763 4.662 1.00 98.56 172 ILE A C 1
ATOM 1436 O O . ILE A 1 172 ? -1.513 -9.909 4.565 1.00 98.56 172 ILE A O 1
ATOM 1440 N N . ASP A 1 173 ? -2.191 -11.919 5.298 1.00 96.81 173 ASP A N 1
ATOM 1441 C CA . ASP A 1 173 ? -0.931 -12.275 5.963 1.00 96.81 173 ASP A CA 1
ATOM 1442 C C . ASP A 1 173 ? 0.247 -12.288 4.979 1.00 96.81 173 ASP A C 1
ATOM 1444 O O . ASP A 1 173 ? 1.225 -11.552 5.154 1.00 96.81 173 ASP A O 1
ATOM 1448 N N . LEU A 1 174 ? 0.125 -13.055 3.891 1.00 95.56 174 LEU A N 1
ATOM 1449 C CA . LEU A 1 174 ? 1.201 -13.249 2.923 1.00 95.56 174 LEU A CA 1
ATOM 1450 C C . LEU A 1 174 ? 1.553 -11.948 2.201 1.00 95.56 174 LEU A C 1
ATOM 1452 O O . LEU A 1 174 ? 2.735 -11.631 2.038 1.00 95.56 174 LEU A O 1
ATOM 1456 N N . ILE A 1 175 ? 0.553 -11.179 1.768 1.00 96.19 175 ILE A N 1
ATOM 1457 C CA . ILE A 1 175 ? 0.792 -9.953 1.002 1.00 96.19 175 ILE A CA 1
ATOM 1458 C C . ILE A 1 175 ? 1.330 -8.852 1.916 1.00 96.19 175 ILE A C 1
ATOM 1460 O O . ILE A 1 175 ? 2.272 -8.166 1.517 1.00 96.19 175 ILE A O 1
ATOM 1464 N N . THR A 1 176 ? 0.833 -8.721 3.154 1.00 96.44 176 THR A N 1
ATOM 1465 C CA . THR A 1 176 ? 1.421 -7.781 4.128 1.00 96.44 176 THR A CA 1
ATOM 1466 C C . THR A 1 176 ? 2.893 -8.104 4.360 1.00 96.44 176 THR A C 1
ATOM 1468 O O . THR A 1 176 ? 3.741 -7.220 4.246 1.00 96.44 176 THR A O 1
ATOM 1471 N N . ASN A 1 177 ? 3.212 -9.379 4.603 1.00 92.81 177 ASN A N 1
ATOM 1472 C CA . ASN A 1 177 ? 4.584 -9.842 4.779 1.00 92.81 177 ASN A CA 1
ATOM 1473 C C . ASN A 1 177 ? 5.461 -9.482 3.572 1.00 92.81 177 ASN A C 1
ATOM 1475 O O . ASN A 1 177 ? 6.550 -8.937 3.730 1.00 92.81 177 ASN A O 1
ATOM 1479 N N . ARG A 1 178 ? 4.985 -9.742 2.348 1.00 90.75 178 ARG A N 1
ATOM 1480 C CA . ARG A 1 178 ? 5.723 -9.414 1.120 1.00 90.75 178 ARG A CA 1
ATOM 1481 C C . ARG A 1 178 ? 5.952 -7.912 0.977 1.00 90.75 178 ARG A C 1
ATOM 1483 O O . ARG A 1 178 ? 7.078 -7.510 0.696 1.00 90.75 178 ARG A O 1
ATOM 1490 N N . LEU A 1 179 ? 4.924 -7.089 1.178 1.00 90.75 179 LEU A N 1
ATOM 1491 C CA . LEU A 1 179 ? 5.040 -5.631 1.086 1.00 90.75 179 LEU A CA 1
ATOM 1492 C C . LEU A 1 179 ? 6.059 -5.079 2.087 1.00 90.75 179 LEU A C 1
ATOM 1494 O O . LEU A 1 179 ? 6.907 -4.275 1.709 1.00 90.75 179 LEU A O 1
ATOM 1498 N N . VAL A 1 180 ? 6.041 -5.552 3.333 1.00 89.00 180 VAL A N 1
ATOM 1499 C CA . VAL A 1 180 ? 6.973 -5.050 4.349 1.00 89.00 180 VAL A CA 1
ATOM 1500 C C . VAL A 1 180 ? 8.371 -5.641 4.190 1.00 89.00 180 VAL A C 1
ATOM 1502 O O . VAL A 1 180 ? 9.344 -4.898 4.117 1.00 89.00 180 VAL A O 1
ATOM 1505 N N . ASN A 1 181 ? 8.488 -6.967 4.130 1.00 85.25 181 ASN A N 1
ATOM 1506 C CA . ASN A 1 181 ? 9.771 -7.656 4.273 1.00 85.25 181 ASN A CA 1
ATOM 1507 C C . ASN A 1 181 ? 10.484 -7.928 2.945 1.00 85.25 181 ASN A C 1
ATOM 1509 O O . ASN A 1 181 ? 11.694 -8.135 2.952 1.00 85.25 181 ASN A O 1
ATOM 1513 N N . ALA A 1 182 ? 9.770 -7.947 1.813 1.00 81.62 182 ALA A N 1
ATOM 1514 C CA . ALA A 1 182 ? 10.385 -8.149 0.499 1.00 81.62 182 ALA A CA 1
ATOM 1515 C C . ALA A 1 182 ? 10.535 -6.837 -0.281 1.00 81.62 182 ALA A C 1
ATOM 1517 O O . ALA A 1 182 ? 11.620 -6.561 -0.785 1.00 81.62 182 ALA A O 1
ATOM 1518 N N . TYR A 1 183 ? 9.475 -6.025 -0.376 1.00 83.69 183 TYR A N 1
ATOM 1519 C CA . TYR A 1 183 ? 9.573 -4.711 -1.022 1.00 83.69 183 TYR A CA 1
ATOM 1520 C C . TYR A 1 183 ? 10.257 -3.702 -0.096 1.00 83.69 183 TYR A C 1
ATOM 1522 O O . TYR A 1 183 ? 11.204 -3.032 -0.502 1.00 83.69 183 TYR A O 1
ATOM 1530 N N . GLY A 1 184 ? 9.797 -3.608 1.149 1.00 83.81 184 GLY A N 1
ATOM 1531 C CA . GLY A 1 184 ? 10.324 -2.687 2.149 1.00 83.81 184 GLY A CA 1
ATOM 1532 C C . GLY A 1 184 ? 9.247 -1.718 2.648 1.00 83.81 184 GLY A C 1
ATOM 1533 O O . GLY A 1 184 ? 8.436 -1.232 1.853 1.00 83.81 184 GLY A O 1
ATOM 1534 N N . PRO A 1 185 ? 9.262 -1.345 3.942 1.00 78.31 185 PRO A N 1
ATOM 1535 C CA . PRO A 1 185 ? 8.234 -0.489 4.542 1.00 78.31 185 PRO A CA 1
ATOM 1536 C C . PRO A 1 185 ? 8.164 0.914 3.915 1.00 78.31 185 PRO A C 1
ATOM 1538 O O . PRO A 1 185 ? 7.107 1.544 3.940 1.00 78.31 185 PRO A O 1
ATOM 1541 N N . TYR A 1 186 ? 9.248 1.390 3.289 1.00 80.94 186 TYR A N 1
ATOM 1542 C CA . TYR A 1 186 ? 9.266 2.664 2.561 1.00 80.94 186 TYR A CA 1
ATOM 1543 C C . TYR A 1 186 ? 8.219 2.716 1.436 1.00 80.94 186 TYR A C 1
ATOM 1545 O O . TYR A 1 186 ? 7.536 3.720 1.252 1.00 80.94 186 TYR A O 1
ATOM 1553 N N . TYR A 1 187 ? 8.024 1.613 0.717 1.00 85.56 187 TYR A N 1
ATOM 1554 C CA . TYR A 1 187 ? 7.034 1.554 -0.356 1.00 85.56 187 TYR A CA 1
ATOM 1555 C C . TYR A 1 187 ? 5.594 1.575 0.155 1.00 85.56 187 TYR A C 1
ATOM 1557 O O . TYR A 1 187 ? 4.680 1.935 -0.586 1.00 85.56 187 TYR A O 1
ATOM 1565 N N . MET A 1 188 ? 5.385 1.226 1.427 1.00 86.50 188 MET A N 1
ATOM 1566 C CA . MET A 1 188 ? 4.069 1.326 2.039 1.00 86.50 188 MET A CA 1
ATOM 1567 C C . MET A 1 188 ? 3.705 2.771 2.382 1.00 86.50 188 MET A C 1
ATOM 1569 O O . MET A 1 188 ? 2.536 3.128 2.260 1.00 86.50 188 MET A O 1
ATOM 1573 N N . VAL A 1 189 ? 4.684 3.605 2.757 1.00 86.81 189 VAL A N 1
ATOM 1574 C CA . VAL A 1 189 ? 4.465 5.042 3.006 1.00 86.81 189 VAL A CA 1
ATOM 1575 C C . VAL A 1 189 ? 4.494 5.876 1.727 1.00 86.81 189 VAL A C 1
ATOM 1577 O O . VAL A 1 189 ? 3.794 6.884 1.666 1.00 86.81 189 VAL A O 1
ATOM 1580 N N . ASN A 1 190 ? 5.225 5.431 0.700 1.00 86.88 190 ASN A N 1
ATOM 1581 C CA . ASN A 1 190 ? 5.304 6.077 -0.610 1.00 86.88 190 ASN A CA 1
ATOM 1582 C C . ASN A 1 190 ? 4.964 5.100 -1.761 1.00 86.88 190 ASN A C 1
ATOM 1584 O O . ASN A 1 190 ? 5.862 4.603 -2.453 1.00 86.88 190 ASN A O 1
ATOM 1588 N N . PRO A 1 191 ? 3.667 4.830 -2.008 1.00 88.56 191 PRO A N 1
ATOM 1589 C CA . PRO A 1 191 ? 3.223 3.924 -3.067 1.00 88.56 191 PRO A CA 1
ATOM 1590 C C . PRO A 1 191 ? 3.659 4.340 -4.481 1.00 88.56 191 PRO A C 1
ATOM 1592 O O . PRO A 1 191 ? 3.833 3.474 -5.340 1.00 88.56 191 PRO A O 1
ATOM 1595 N N . SER A 1 192 ? 3.888 5.634 -4.738 1.00 88.06 192 SER A N 1
ATOM 1596 C CA . SER A 1 192 ? 4.404 6.135 -6.026 1.00 88.06 192 SER A CA 1
ATOM 1597 C C . SER A 1 192 ? 5.771 5.548 -6.370 1.00 88.06 192 SER A C 1
ATOM 1599 O O . SER A 1 192 ? 6.015 5.170 -7.515 1.00 88.06 192 SER A O 1
ATOM 1601 N N . SER A 1 193 ? 6.642 5.355 -5.377 1.00 87.06 193 SER A N 1
ATOM 1602 C CA . SER A 1 193 ? 7.924 4.676 -5.592 1.00 87.06 193 SER A CA 1
ATOM 1603 C C . SER A 1 193 ? 7.764 3.183 -5.899 1.00 87.06 193 SER A C 1
ATOM 1605 O O . SER A 1 193 ? 8.655 2.587 -6.501 1.00 87.06 193 SER A O 1
ATOM 1607 N N . MET A 1 194 ? 6.637 2.569 -5.525 1.00 86.81 194 MET A N 1
ATOM 1608 C CA . MET A 1 194 ? 6.397 1.134 -5.697 1.00 86.81 194 MET A CA 1
ATOM 1609 C C . MET A 1 194 ? 5.836 0.769 -7.077 1.00 86.81 194 MET A C 1
ATOM 1611 O O . MET A 1 194 ? 5.979 -0.372 -7.517 1.00 86.81 194 MET A O 1
ATOM 1615 N N . GLN A 1 195 ? 5.230 1.721 -7.793 1.00 86.31 195 GLN A N 1
ATOM 1616 C CA . GLN A 1 195 ? 4.425 1.447 -8.991 1.00 86.31 195 GLN A CA 1
ATOM 1617 C C . GLN A 1 195 ? 5.159 0.647 -10.083 1.00 86.31 195 GLN A C 1
ATOM 1619 O O . GLN A 1 195 ? 4.574 -0.257 -10.680 1.00 86.31 195 GLN A O 1
ATOM 1624 N N . LYS A 1 196 ? 6.455 0.922 -10.305 1.00 84.38 196 LYS A N 1
ATOM 1625 C CA . LYS A 1 196 ? 7.269 0.240 -11.330 1.00 84.38 196 LYS A CA 1
ATOM 1626 C C . LYS A 1 196 ? 7.608 -1.203 -10.955 1.00 84.38 196 LYS A C 1
ATOM 1628 O O . LYS A 1 196 ? 7.849 -2.011 -11.844 1.00 84.38 196 LYS A O 1
ATOM 1633 N N . VAL A 1 197 ? 7.637 -1.511 -9.658 1.00 83.31 197 VAL A N 1
ATOM 1634 C CA . VAL A 1 197 ? 7.979 -2.843 -9.136 1.00 83.31 197 VAL A CA 1
ATOM 1635 C C . VAL A 1 197 ? 6.722 -3.689 -8.923 1.00 83.31 197 VAL A C 1
ATOM 1637 O O . VAL A 1 197 ? 6.765 -4.901 -9.104 1.00 83.31 197 VAL A O 1
ATOM 1640 N N . TYR A 1 198 ? 5.608 -3.064 -8.538 1.00 87.00 198 TYR A N 1
ATOM 1641 C CA . TYR A 1 198 ? 4.361 -3.767 -8.236 1.00 87.00 198 TYR A CA 1
ATOM 1642 C C . TYR A 1 198 ? 3.455 -3.930 -9.457 1.00 87.00 198 TYR A C 1
ATOM 1644 O O . TYR A 1 198 ? 3.062 -5.046 -9.774 1.00 87.00 198 TYR A O 1
ATOM 1652 N N . CYS A 1 199 ? 3.147 -2.833 -10.156 1.00 85.31 199 CYS A N 1
ATOM 1653 C CA . CYS A 1 199 ? 2.214 -2.846 -11.286 1.00 85.31 199 CYS A CA 1
ATOM 1654 C C . CYS A 1 199 ? 2.936 -2.989 -12.636 1.00 85.31 199 CYS A C 1
ATOM 1656 O O . CYS A 1 199 ? 2.481 -3.723 -13.510 1.00 85.31 199 CYS A O 1
ATOM 1658 N N . GLY A 1 200 ? 4.084 -2.323 -12.806 1.00 83.50 200 GLY A N 1
ATOM 1659 C CA . GLY A 1 200 ? 4.936 -2.453 -13.992 1.00 83.50 200 GLY A CA 1
ATOM 1660 C C . GLY A 1 200 ? 5.286 -1.122 -14.672 1.00 83.50 200 GLY A C 1
ATOM 1661 O O . GLY A 1 200 ? 4.969 -0.045 -14.160 1.00 83.50 200 GLY A O 1
ATOM 1662 N N . PRO A 1 201 ? 5.967 -1.166 -15.835 1.00 76.38 201 PRO A N 1
ATOM 1663 C CA . PRO A 1 201 ? 6.585 0.009 -16.459 1.00 76.38 201 PRO A CA 1
ATOM 1664 C C . PRO A 1 201 ? 5.589 1.050 -16.985 1.00 76.38 201 PRO A C 1
ATOM 1666 O O . PRO A 1 201 ? 5.963 2.209 -17.129 1.00 76.38 201 PRO A O 1
ATOM 1669 N N . HIS A 1 202 ? 4.337 0.665 -17.244 1.00 80.94 202 HIS A N 1
ATOM 1670 C CA . HIS A 1 202 ? 3.301 1.538 -17.812 1.00 80.94 202 HIS A CA 1
ATOM 1671 C C . HIS A 1 202 ? 2.202 1.915 -16.800 1.00 80.94 202 HIS A C 1
ATOM 1673 O O . HIS A 1 202 ? 1.102 2.296 -17.188 1.00 80.94 202 HIS A O 1
ATOM 1679 N N . CYS A 1 203 ? 2.487 1.801 -15.498 1.00 82.69 203 CYS A N 1
ATOM 1680 C CA . CYS A 1 203 ? 1.521 2.006 -14.415 1.00 82.69 203 CYS A CA 1
ATOM 1681 C C . CYS A 1 203 ? 1.711 3.329 -13.657 1.00 82.69 203 CYS A C 1
ATOM 1683 O O . CYS A 1 203 ? 1.757 3.355 -12.426 1.00 82.69 203 CYS A O 1
ATOM 1685 N N . GLU A 1 204 ? 1.833 4.442 -14.374 1.00 85.50 204 GLU A N 1
ATOM 1686 C CA . GLU A 1 204 ? 2.150 5.747 -13.773 1.00 85.50 204 GLU A CA 1
ATOM 1687 C C . GLU A 1 204 ? 1.049 6.286 -12.845 1.00 85.50 204 GLU A C 1
ATOM 1689 O O . GLU A 1 204 ? 1.327 7.047 -11.923 1.00 85.50 204 GLU A O 1
ATOM 1694 N N . SER A 1 205 ? -0.200 5.856 -13.040 1.00 89.06 205 SER A N 1
ATOM 1695 C CA . SER A 1 205 ? -1.344 6.261 -12.216 1.00 89.06 205 SER A CA 1
ATOM 1696 C C . SER A 1 205 ? -1.566 5.387 -10.979 1.00 89.06 205 SER A C 1
ATOM 1698 O O . SER A 1 205 ? -2.358 5.755 -10.111 1.00 89.06 205 SER A O 1
ATOM 1700 N N . TRP A 1 206 ? -0.904 4.229 -10.886 1.00 93.12 206 TRP A N 1
ATOM 1701 C CA . TRP A 1 206 ? -1.169 3.243 -9.835 1.00 93.12 206 TRP A CA 1
ATOM 1702 C C . TRP A 1 206 ? -0.784 3.774 -8.452 1.00 93.12 206 TRP A C 1
ATOM 1704 O O . TRP A 1 206 ? -1.616 3.817 -7.548 1.00 93.12 206 TRP A O 1
ATOM 1714 N N . GLY A 1 207 ? 0.452 4.254 -8.305 1.00 92.00 207 GLY A N 1
ATOM 1715 C CA . GLY A 1 207 ? 0.964 4.769 -7.035 1.00 92.00 207 GLY A CA 1
ATOM 1716 C C . GLY A 1 207 ? 0.184 5.983 -6.519 1.00 92.00 207 GLY A C 1
ATOM 1717 O O . GLY A 1 207 ? -0.278 5.950 -5.375 1.00 92.00 207 GLY A O 1
ATOM 1718 N N . PRO A 1 208 ? -0.069 7.006 -7.360 1.00 90.50 208 PRO A N 1
ATOM 1719 C CA . PRO A 1 208 ? -0.956 8.114 -7.012 1.00 90.50 208 PRO A CA 1
ATOM 1720 C C . PRO A 1 208 ? -2.367 7.667 -6.609 1.00 90.50 208 PRO A C 1
ATOM 1722 O O . PRO A 1 208 ? -2.932 8.219 -5.666 1.00 90.50 208 PRO A O 1
ATOM 1725 N N . GLY A 1 209 ? -2.928 6.651 -7.275 1.00 92.25 209 GLY A N 1
ATOM 1726 C CA . GLY A 1 209 ? -4.229 6.078 -6.924 1.00 92.25 209 GLY A CA 1
ATOM 1727 C C . GLY A 1 209 ? -4.235 5.424 -5.541 1.00 92.25 209 GLY A C 1
ATOM 1728 O O . GLY A 1 209 ? -5.149 5.662 -4.751 1.00 92.25 209 GLY A O 1
ATOM 1729 N N . VAL A 1 210 ? -3.192 4.654 -5.212 1.00 95.75 210 VAL A N 1
ATOM 1730 C CA . VAL A 1 210 ? -3.047 4.043 -3.881 1.00 95.75 210 VAL A CA 1
ATOM 1731 C C . VAL A 1 210 ? -2.897 5.134 -2.828 1.00 95.75 210 VAL A C 1
ATOM 1733 O O . VAL A 1 210 ? -3.593 5.104 -1.816 1.00 95.75 210 VAL A O 1
ATOM 1736 N N . GLN A 1 211 ? -2.054 6.137 -3.078 1.00 93.56 211 GLN A N 1
ATOM 1737 C CA . GLN A 1 211 ? -1.856 7.246 -2.150 1.00 93.56 211 GLN A CA 1
ATOM 1738 C C . GLN A 1 211 ? -3.156 8.022 -1.899 1.00 93.56 211 GLN A C 1
ATOM 1740 O O . GLN A 1 211 ? -3.505 8.279 -0.749 1.00 93.56 211 GLN A O 1
ATOM 1745 N N . PHE A 1 212 ? -3.912 8.337 -2.953 1.00 93.12 212 PHE A N 1
ATOM 1746 C CA . PHE A 1 212 ? -5.221 8.977 -2.833 1.00 93.12 212 PHE A CA 1
ATOM 1747 C C . PHE A 1 212 ? -6.165 8.169 -1.936 1.00 93.12 212 PHE A C 1
ATOM 1749 O O . PHE A 1 212 ? -6.785 8.723 -1.029 1.00 93.12 212 PHE A O 1
ATOM 1756 N N . MET A 1 213 ? -6.240 6.853 -2.140 1.00 96.50 213 MET A N 1
ATOM 1757 C CA . MET A 1 213 ? -7.125 6.002 -1.349 1.00 96.50 213 MET A CA 1
ATOM 1758 C C . MET A 1 213 ? -6.697 5.866 0.105 1.00 96.50 213 MET A C 1
ATOM 1760 O O . MET A 1 213 ? -7.561 5.843 0.978 1.00 96.50 213 MET A O 1
ATOM 1764 N N . ARG A 1 214 ? -5.392 5.857 0.394 1.00 96.06 214 ARG A N 1
ATOM 1765 C CA . ARG A 1 214 ? -4.897 5.926 1.776 1.00 96.06 214 ARG A CA 1
ATOM 1766 C C . ARG A 1 214 ? -5.441 7.165 2.497 1.00 96.06 214 ARG A C 1
ATOM 1768 O O . ARG A 1 214 ? -5.947 7.046 3.613 1.00 96.06 214 ARG A O 1
ATOM 1775 N N . TYR A 1 215 ? -5.434 8.330 1.842 1.00 94.94 215 TYR A N 1
ATOM 1776 C CA . TYR A 1 215 ? -6.027 9.548 2.408 1.00 94.94 215 TYR A CA 1
ATOM 1777 C C . TYR A 1 215 ? -7.541 9.465 2.576 1.00 94.94 215 TYR A C 1
ATOM 1779 O O . TYR A 1 215 ? -8.043 9.931 3.593 1.00 94.94 215 TYR A O 1
ATOM 1787 N N . GLN A 1 216 ? -8.271 8.850 1.639 1.00 95.81 216 GLN A N 1
ATOM 1788 C CA . GLN A 1 216 ? -9.718 8.651 1.802 1.00 95.81 216 GLN A CA 1
ATOM 1789 C C . GLN A 1 216 ? -10.037 7.793 3.034 1.00 95.81 216 GLN A C 1
ATOM 1791 O O . GLN A 1 216 ? -10.944 8.123 3.794 1.00 95.81 216 GLN A O 1
ATOM 1796 N N . ILE A 1 217 ? -9.258 6.735 3.279 1.00 97.69 217 ILE A N 1
ATOM 1797 C CA . ILE A 1 217 ? -9.410 5.893 4.475 1.00 97.69 217 ILE A CA 1
ATOM 1798 C C . ILE A 1 217 ? -9.063 6.692 5.743 1.00 97.69 217 ILE A C 1
ATOM 1800 O O . ILE A 1 217 ? -9.775 6.610 6.741 1.00 97.69 217 ILE A O 1
ATOM 1804 N N . SER A 1 218 ? -8.003 7.508 5.714 1.00 96.38 218 SER A N 1
ATOM 1805 C CA . SER A 1 218 ? -7.657 8.371 6.852 1.00 96.38 218 SER A CA 1
ATOM 1806 C C . SER A 1 218 ? -8.748 9.402 7.152 1.00 96.38 218 SER A C 1
ATOM 1808 O O . SER A 1 218 ? -9.104 9.580 8.312 1.00 96.38 218 SER A O 1
ATOM 1810 N N . LYS A 1 219 ? -9.320 10.028 6.119 1.00 94.50 219 LYS A N 1
ATOM 1811 C CA . LYS A 1 219 ? -10.428 10.980 6.247 1.00 94.50 219 LYS A CA 1
ATOM 1812 C C . LYS A 1 219 ? -11.679 10.314 6.823 1.00 94.50 219 LYS A C 1
ATOM 1814 O O . LYS A 1 219 ? -12.334 10.888 7.686 1.00 94.50 219 LYS A O 1
ATOM 1819 N N . LEU A 1 220 ? -11.976 9.079 6.408 1.00 94.81 220 LEU A N 1
ATOM 1820 C CA . LEU A 1 220 ? -13.064 8.294 6.993 1.00 94.81 220 LEU A CA 1
ATOM 1821 C C . LEU A 1 220 ? -12.886 8.111 8.510 1.00 94.81 220 LEU A C 1
ATOM 1823 O O . LEU A 1 220 ? -13.867 8.151 9.243 1.00 94.81 220 LEU A O 1
ATOM 1827 N N . SER A 1 221 ? -11.652 7.951 8.996 1.00 93.88 221 SER A N 1
ATOM 1828 C CA . SER A 1 221 ? -11.370 7.887 10.438 1.00 93.88 221 SER A CA 1
ATOM 1829 C C . SER A 1 221 ? -11.894 9.120 11.176 1.00 93.88 221 SER A C 1
ATOM 1831 O O . SER A 1 221 ? -12.584 8.998 12.189 1.00 93.88 221 SER A O 1
ATOM 1833 N N . GLU A 1 222 ? -11.634 10.303 10.623 1.00 93.50 222 GLU A N 1
ATOM 1834 C CA . GLU A 1 222 ? -12.080 11.580 11.183 1.00 93.50 222 GLU A CA 1
ATOM 1835 C C . GLU A 1 222 ? -13.603 11.735 11.100 1.00 93.50 222 GLU A C 1
ATOM 1837 O O . GLU A 1 222 ? -14.233 12.156 12.071 1.00 93.50 222 GLU A O 1
ATOM 1842 N N . GLU A 1 223 ? -14.217 11.319 9.986 1.00 91.81 223 GLU A N 1
ATOM 1843 C CA . GLU A 1 223 ? -15.681 11.287 9.829 1.00 91.81 223 GLU A CA 1
ATOM 1844 C C . GLU A 1 223 ? -16.369 10.419 10.893 1.00 91.81 223 GLU A C 1
ATOM 1846 O O . GLU A 1 223 ? -17.483 10.723 11.321 1.00 91.81 223 GLU A O 1
ATOM 1851 N N . LEU A 1 224 ? -15.708 9.345 11.333 1.00 85.88 224 LEU A N 1
ATOM 1852 C CA . LEU A 1 224 ? -16.193 8.441 12.378 1.00 85.88 224 LEU A CA 1
ATOM 1853 C C . LEU A 1 224 ? -15.898 8.938 13.803 1.00 85.88 224 LEU A C 1
ATOM 1855 O O . LEU A 1 224 ? -16.291 8.286 14.770 1.00 85.88 224 LEU A O 1
ATOM 1859 N N . GLY A 1 225 ? -15.242 10.092 13.953 1.00 87.44 225 GLY A N 1
ATOM 1860 C CA . GLY A 1 225 ? -14.896 10.677 15.249 1.00 87.44 225 GLY A CA 1
ATOM 1861 C C . GLY A 1 225 ? -13.604 10.134 15.867 1.00 87.44 225 GLY A C 1
ATOM 1862 O O . GLY A 1 225 ? -13.373 10.333 17.061 1.00 87.44 225 GLY A O 1
ATOM 1863 N N . TYR A 1 226 ? -12.759 9.461 15.081 1.00 89.69 226 TYR A N 1
ATOM 1864 C CA . TYR A 1 226 ? -11.431 9.008 15.495 1.00 89.69 226 TYR A CA 1
ATOM 1865 C C . TYR A 1 226 ? -10.327 9.965 15.011 1.00 89.69 226 TYR A C 1
ATOM 1867 O O . TYR A 1 226 ? -10.547 10.762 14.100 1.00 89.69 226 TYR A O 1
ATOM 1875 N N . PRO A 1 227 ? -9.109 9.903 15.583 1.00 89.06 227 PRO A N 1
ATOM 1876 C CA . PRO A 1 227 ? -7.957 10.606 15.022 1.00 89.06 227 PRO A CA 1
ATOM 1877 C C . PRO A 1 227 ? -7.658 10.154 13.581 1.00 89.06 227 PRO A C 1
ATOM 1879 O O . PRO A 1 227 ? -7.943 8.999 13.243 1.00 89.06 227 PRO A O 1
ATOM 1882 N N . PRO A 1 228 ? -7.021 10.996 12.746 1.00 89.75 228 PRO A N 1
ATOM 1883 C CA . PRO A 1 228 ? -6.574 10.573 11.424 1.00 89.75 228 PRO A CA 1
ATOM 1884 C C . PRO A 1 228 ? -5.592 9.400 11.539 1.00 89.75 228 PRO A C 1
ATOM 1886 O O . PRO A 1 228 ? -4.755 9.346 12.452 1.00 89.75 228 PRO A O 1
ATOM 1889 N N . LEU A 1 229 ? -5.708 8.455 10.604 1.00 91.69 229 LEU A N 1
ATOM 1890 C CA . LEU A 1 229 ? -4.818 7.295 10.530 1.00 91.69 229 LEU A CA 1
ATOM 1891 C C . LEU A 1 229 ? -3.427 7.707 10.061 1.00 91.69 229 LEU A C 1
ATOM 1893 O O . LEU A 1 229 ? -2.430 7.316 10.666 1.00 91.69 229 LEU A O 1
ATOM 1897 N N . ILE A 1 230 ? -3.377 8.527 9.012 1.00 91.00 230 ILE A N 1
ATOM 1898 C CA . ILE A 1 230 ? -2.148 9.136 8.516 1.00 91.00 230 ILE A CA 1
ATOM 1899 C C . ILE A 1 230 ? -1.946 10.420 9.309 1.00 91.00 230 ILE A C 1
ATOM 1901 O O . ILE A 1 230 ? -2.677 11.396 9.143 1.00 91.00 230 ILE A O 1
ATOM 1905 N N . ARG A 1 231 ? -0.974 10.399 10.213 1.00 81.50 231 ARG A N 1
ATOM 1906 C CA . ARG A 1 231 ? -0.584 11.561 11.011 1.00 81.50 231 ARG A CA 1
ATOM 1907 C C . ARG A 1 231 ? 0.619 12.165 10.325 1.00 81.50 231 ARG A C 1
ATOM 1909 O O . ARG A 1 231 ? 1.562 11.419 10.131 1.00 81.50 231 ARG A O 1
ATOM 1916 N N . ASP A 1 232 ? 0.582 13.455 9.994 1.00 62.91 232 ASP A N 1
ATOM 1917 C CA . ASP A 1 232 ? 1.732 14.162 9.421 1.00 62.91 232 ASP A CA 1
ATOM 1918 C C . ASP A 1 232 ? 3.030 13.754 10.145 1.00 62.91 232 ASP A C 1
ATOM 1920 O O . ASP A 1 232 ? 3.217 13.991 11.345 1.00 62.91 232 ASP A O 1
ATOM 1924 N N . ASP A 1 233 ? 3.887 13.053 9.406 1.00 49.50 233 ASP A N 1
ATOM 1925 C CA . ASP A 1 233 ? 5.071 12.349 9.889 1.00 49.50 233 ASP A CA 1
ATOM 1926 C C . ASP A 1 233 ? 6.134 13.311 10.462 1.00 49.50 233 ASP A C 1
ATOM 1928 O O . ASP A 1 233 ? 7.152 12.874 11.011 1.00 49.50 233 ASP A O 1
ATOM 1932 N N . SER A 1 234 ? 5.900 14.629 10.389 1.00 45.19 234 SER A N 1
ATOM 1933 C CA . SER A 1 234 ? 6.719 15.671 11.016 1.00 45.19 234 SER A CA 1
ATOM 1934 C C . SER A 1 234 ? 6.900 15.486 12.535 1.00 45.19 234 SER A C 1
ATOM 1936 O O . SER A 1 234 ? 7.874 15.980 13.102 1.00 45.19 234 SER A O 1
ATOM 1938 N N . VAL A 1 235 ? 6.037 14.706 13.202 1.00 38.03 235 VAL A N 1
ATOM 1939 C CA . VAL A 1 235 ? 6.089 14.467 14.659 1.00 38.03 235 VAL A CA 1
ATOM 1940 C C . VAL A 1 235 ? 7.023 13.312 15.077 1.00 38.03 235 VAL A C 1
ATOM 1942 O O . VAL A 1 235 ? 7.512 13.318 16.210 1.00 38.03 235 VAL A O 1
ATOM 1945 N N . TYR A 1 236 ? 7.328 12.352 14.191 1.00 36.25 236 TYR A N 1
ATOM 1946 C CA . TYR A 1 236 ? 8.179 11.182 14.504 1.00 36.25 236 TYR A CA 1
ATOM 1947 C C . TYR A 1 236 ? 9.628 11.292 13.996 1.00 36.25 236 TYR A C 1
ATOM 1949 O O . TYR A 1 236 ? 10.425 10.380 14.209 1.00 36.25 236 TYR A O 1
ATOM 1957 N N . LYS A 1 237 ? 10.009 12.431 13.402 1.00 28.83 237 LYS A N 1
ATOM 1958 C CA . LYS A 1 237 ? 11.410 12.815 13.153 1.00 28.83 237 LYS A CA 1
ATOM 1959 C C . LYS A 1 237 ? 12.011 13.535 14.373 1.00 28.83 237 LYS A C 1
ATOM 1961 O O . LYS A 1 237 ? 12.348 14.716 14.292 1.00 28.83 237 LYS A O 1
ATOM 1966 N N . ARG A 1 238 ? 12.122 12.845 15.511 1.00 32.47 238 ARG A N 1
ATOM 1967 C CA . ARG A 1 238 ? 12.965 13.276 16.640 1.00 32.47 238 ARG A CA 1
ATOM 1968 C C . ARG A 1 238 ? 13.987 12.212 16.987 1.00 32.47 238 ARG A C 1
ATOM 1970 O O . ARG A 1 238 ? 13.579 11.036 17.068 1.00 32.47 238 ARG A O 1
#

Foldseek 3Di:
DVVVVVVVVVVVVVVVCCCVVPVVVVVVVVVCCVVVVVVVVVVVVVVVVVVVVVVVVVVVVVVVVVPDDDDDDDDDDDDDDDDDPDPPDDLQLVLLLVVCVVQVAPCRPCSSLLQVLCVVLVAQQLSQLVQLLLCLQCNRVPDPLCVQQLNSNQDPHPRNRHHRDPHVSRNSNVVSNCVPPVVHNVCSVQVQVCCCVRVHDPRNCSRVSSVVRSVVSQVSCVVVVHHGSDDPCVVVPD

Sequence (238 aa):
MRAYIFLAILIRRYAWNFFWFVILPAIIFLASLPIFIPIIYELEKQMNVQADEYNFQIRQYEFFAANENPISQRQPSVKGLATVNSTSIDYRAVVLDEFFRRNDSPLYGYGKVFVEKCNQYNAPYDCTTLPAIAWVETRLCGYSFSHEQRNCWGFGGSNENRIYFKDYEEAIDLITNRLVNAYGPYYMVNPSSMQKVYCGPHCESWGPGVQFMRYQISKLSEELGYPPLIRDDSVYKR

Secondary structure (DSSP, 8-state):
-HHHHHHHHHHHHHHHHHIIIIIHHHHHHHHHHHHHHHHHHHHHHHHHHHHHHHHHHHHHHHHHHHH-----------------------HHHHHHHHHHHHTT-TTTT-HHHHHHHHHHTT--TT--HHHHHHHHHHTTTTSHHHHHTT-TT-TTSSGGGSPPPSSHHHHHHHHHHIIIIII-HHHHH-HHHHHHHHT-TT-TTHHHHHHHHHHHHHHHHHHTTSPPSS--GGGT--